Protein AF-A0A0D2FI98-F1 (afdb_monomer_lite)

Organism: NCBI:txid1442368

Sequence (204 aa):
MDASSASVNHSPEAGQGYALDLYDDLSEIDGLTLEEELAALSDDASSDGTDPAMTSDNRQKKSTETKLPTTPSSFARLTEGFLDDWTDNLKALASLPSTEANKVNLISHANALSSWVRHNILPRVSALEADRGQVKAAKQELEADYEALLSQAEEVLGRYEVLYEAYSKEYDVSRDKTEKLREVCLLVEQIGEFVQMSSESPGE

Radius of gyration: 41.81 Å; chains: 1; bounding box: 101×80×124 Å

Secondary structure (DSSP, 8-state):
---------------------TTSSGGG--PPPHHHHHHHTTS-S-------------------------S--HHHHHHHHHHHHHHHHHHHHHHS---HHHHHHHHHHHHHHHHHIIIIIHHHHHHHHHHHHHHHHHHHHHHHHHHHHHHHHHHHHHHHHHHHHHHHHHHHHHHHHHHHHHHHHHHHHHHHHHHHHHHS----

pLDDT: mean 73.48, std 23.97, range [32.44, 98.19]

Structure (mmCIF, N/CA/C/O backbone):
data_AF-A0A0D2FI98-F1
#
_entry.id   AF-A0A0D2FI98-F1
#
loop_
_atom_site.group_PDB
_atom_site.id
_atom_site.type_symbol
_atom_site.label_atom_id
_atom_site.label_alt_id
_atom_site.label_comp_id
_atom_site.label_asym_id
_atom_site.label_entity_id
_atom_site.label_seq_id
_atom_site.pdbx_PDB_ins_code
_atom_site.Cartn_x
_atom_site.Cartn_y
_atom_site.Cartn_z
_atom_site.occupancy
_atom_site.B_iso_or_equiv
_atom_site.auth_seq_id
_atom_site.auth_comp_id
_atom_site.auth_asym_id
_atom_site.auth_atom_id
_atom_site.pdbx_PDB_model_num
ATOM 1 N N . MET A 1 1 ? -38.043 -49.377 -3.218 1.00 39.94 1 MET A N 1
ATOM 2 C CA . MET A 1 1 ? -37.123 -49.382 -4.366 1.00 39.94 1 MET A CA 1
ATOM 3 C C . MET A 1 1 ? -36.480 -48.014 -4.395 1.00 39.94 1 MET A C 1
ATOM 5 O O . MET A 1 1 ? -37.214 -47.054 -4.561 1.00 39.94 1 MET A O 1
ATOM 9 N N . ASP A 1 2 ? -35.192 -48.003 -4.040 1.00 40.19 2 ASP A N 1
ATOM 10 C CA . ASP A 1 2 ? -34.097 -47.061 -4.338 1.00 40.19 2 ASP A CA 1
ATOM 11 C C . ASP A 1 2 ? -34.366 -45.546 -4.342 1.00 40.19 2 ASP A C 1
ATOM 13 O O . ASP A 1 2 ? -35.283 -45.065 -4.987 1.00 40.19 2 ASP A O 1
ATOM 17 N N . ALA A 1 3 ? -33.555 -44.678 -3.743 1.00 40.59 3 ALA A N 1
ATOM 18 C CA . ALA A 1 3 ? -32.455 -44.788 -2.794 1.00 40.59 3 ALA A CA 1
ATOM 19 C C . ALA A 1 3 ? -32.241 -43.366 -2.243 1.00 40.59 3 ALA A C 1
ATOM 21 O O . ALA A 1 3 ? -32.342 -42.384 -2.979 1.00 40.59 3 ALA A O 1
ATOM 22 N N . SER A 1 4 ? -31.941 -43.260 -0.951 1.00 39.41 4 SER A N 1
ATOM 23 C CA . SER A 1 4 ? -31.419 -42.052 -0.316 1.00 39.41 4 SER A CA 1
ATOM 24 C C . SER A 1 4 ? -30.178 -41.517 -1.027 1.00 39.41 4 SER A C 1
ATOM 26 O O . SER A 1 4 ? -29.288 -42.293 -1.365 1.00 39.41 4 SER A O 1
ATOM 28 N N . SER A 1 5 ? -30.065 -40.191 -1.114 1.00 46.03 5 SER A N 1
ATOM 29 C CA . SER A 1 5 ? -28.821 -39.441 -0.884 1.00 46.03 5 SER A CA 1
ATOM 30 C C . SER A 1 5 ? -29.151 -37.967 -0.668 1.00 46.03 5 SER A C 1
ATOM 32 O O . SER A 1 5 ? -29.406 -37.220 -1.607 1.00 46.03 5 SER A O 1
ATOM 34 N N . ALA A 1 6 ? -29.165 -37.563 0.601 1.00 35.25 6 ALA A N 1
ATOM 35 C CA . ALA A 1 6 ? -29.039 -36.171 0.990 1.00 35.25 6 ALA A CA 1
ATOM 36 C C . ALA A 1 6 ? -27.589 -35.727 0.751 1.00 35.25 6 ALA A C 1
ATOM 38 O O . ALA A 1 6 ? -26.664 -36.391 1.214 1.00 35.25 6 ALA A O 1
ATOM 39 N N . SER A 1 7 ? -27.401 -34.590 0.084 1.00 41.53 7 SER A N 1
ATOM 40 C CA . SER A 1 7 ? -26.212 -33.764 0.276 1.00 41.53 7 SER A CA 1
ATOM 41 C C . SER A 1 7 ? -26.640 -32.306 0.314 1.00 41.53 7 SER A C 1
ATOM 43 O O . SER A 1 7 ? -26.987 -31.697 -0.694 1.00 41.53 7 SER A O 1
ATOM 45 N N . VAL A 1 8 ? -26.635 -31.788 1.535 1.00 32.59 8 VAL A N 1
ATOM 46 C CA . VAL A 1 8 ? -26.546 -30.374 1.881 1.00 32.59 8 VAL A CA 1
ATOM 47 C C . VAL A 1 8 ? -25.245 -29.832 1.282 1.00 32.59 8 VAL A C 1
ATOM 49 O O . VAL A 1 8 ? -24.225 -30.510 1.387 1.00 32.59 8 VAL A O 1
ATOM 52 N N . ASN A 1 9 ? -25.286 -28.668 0.624 1.00 36.16 9 ASN A N 1
ATOM 53 C CA . ASN A 1 9 ? -24.321 -27.578 0.831 1.00 36.16 9 ASN A CA 1
ATOM 54 C C . ASN A 1 9 ? -24.598 -26.369 -0.085 1.00 36.16 9 ASN A C 1
ATOM 56 O O . ASN A 1 9 ? -24.415 -26.423 -1.295 1.00 36.16 9 ASN A O 1
ATOM 60 N N . HIS A 1 10 ? -24.986 -25.284 0.591 1.00 32.44 10 HIS A N 1
ATOM 61 C CA . HIS A 1 10 ? -24.630 -23.880 0.364 1.00 32.44 10 HIS A CA 1
ATOM 62 C C . HIS A 1 10 ? -24.973 -23.193 -0.970 1.00 32.44 10 HIS A C 1
ATOM 64 O O . HIS A 1 10 ? -24.173 -23.141 -1.899 1.00 32.44 10 HIS A O 1
ATOM 70 N N . SER A 1 11 ? -26.109 -22.486 -0.954 1.00 32.62 11 SER A N 1
ATOM 71 C CA . SER A 1 11 ? -26.226 -21.163 -1.584 1.00 32.62 11 SER A CA 1
ATOM 72 C C . SER A 1 11 ? -25.362 -20.145 -0.835 1.00 32.62 11 SER A C 1
ATOM 74 O O . SER A 1 11 ? -25.445 -20.093 0.395 1.00 32.62 11 SER A O 1
ATOM 76 N N . PRO A 1 12 ? -24.657 -19.253 -1.542 1.00 42.00 12 PRO A N 1
ATOM 77 C CA . PRO A 1 12 ? -24.402 -17.915 -1.053 1.00 42.00 12 PRO A CA 1
ATOM 78 C C . PRO A 1 12 ? -25.252 -16.928 -1.862 1.00 42.00 12 PRO A C 1
ATOM 80 O O . PRO A 1 12 ? -24.955 -16.615 -3.015 1.00 42.00 12 PRO A O 1
ATOM 83 N N . GLU A 1 13 ? -26.320 -16.427 -1.241 1.00 33.62 13 GLU A N 1
ATOM 84 C CA . GLU A 1 13 ? -26.824 -15.092 -1.555 1.00 33.62 13 GLU A CA 1
ATOM 85 C C . GLU A 1 13 ? -25.720 -14.101 -1.164 1.00 33.62 13 GLU A C 1
ATOM 87 O O . GLU A 1 13 ? -25.519 -13.807 0.012 1.00 33.62 13 GLU A O 1
ATOM 92 N N . ALA A 1 14 ? -24.957 -13.626 -2.147 1.00 39.84 14 ALA A N 1
ATOM 93 C CA . ALA A 1 14 ? -24.064 -12.492 -1.963 1.00 39.84 14 ALA A CA 1
ATOM 94 C C . ALA A 1 14 ? -24.913 -11.216 -1.996 1.00 39.84 14 ALA A C 1
ATOM 96 O O . ALA A 1 14 ? -25.215 -10.659 -3.054 1.00 39.84 14 ALA A O 1
ATOM 97 N N . GLY A 1 15 ? -25.352 -10.810 -0.808 1.00 36.31 15 GLY A N 1
ATOM 98 C CA . GLY A 1 15 ? -25.909 -9.497 -0.548 1.00 36.31 15 GLY A CA 1
ATOM 99 C C . GLY A 1 15 ? -24.868 -8.398 -0.764 1.00 36.31 15 GLY A C 1
ATOM 100 O O . GLY A 1 15 ? -23.734 -8.501 -0.317 1.00 36.31 15 GLY A O 1
ATOM 101 N N . GLN A 1 16 ? -25.313 -7.368 -1.480 1.00 33.38 16 GLN A N 1
ATOM 102 C CA . GLN A 1 16 ? -25.175 -5.951 -1.142 1.00 33.38 16 GLN A CA 1
ATOM 103 C C . GLN A 1 16 ? -23.827 -5.428 -0.617 1.00 33.38 16 GLN A C 1
ATOM 105 O O . GLN A 1 16 ? -23.454 -5.649 0.527 1.00 33.38 16 GLN A O 1
ATOM 110 N N . GLY A 1 17 ? -23.291 -4.479 -1.390 1.00 33.41 17 GLY A N 1
ATOM 111 C CA . GLY A 1 17 ? -22.949 -3.164 -0.846 1.00 33.41 17 GLY A CA 1
ATOM 112 C C . GLY A 1 17 ? -21.459 -2.889 -0.682 1.00 33.41 17 GLY A C 1
ATOM 113 O O . GLY A 1 17 ? -20.771 -3.594 0.039 1.00 33.41 17 GLY A O 1
ATOM 114 N N . TYR A 1 18 ? -21.023 -1.783 -1.291 1.00 34.06 18 TYR A N 1
ATOM 115 C CA . TYR A 1 18 ? -19.732 -1.112 -1.091 1.00 34.06 18 TYR A CA 1
ATOM 116 C C . TYR A 1 18 ? -18.525 -1.745 -1.789 1.00 34.06 18 TYR A C 1
ATOM 118 O O . TYR A 1 18 ? -17.539 -2.128 -1.172 1.00 34.06 18 TYR A O 1
ATOM 126 N N . ALA A 1 19 ? -18.572 -1.759 -3.122 1.00 37.78 19 ALA A N 1
ATOM 127 C CA . ALA A 1 19 ? -17.368 -1.803 -3.938 1.00 37.78 19 ALA A CA 1
ATOM 128 C C . ALA A 1 19 ? -17.210 -0.465 -4.676 1.00 37.78 19 ALA A C 1
ATOM 130 O O . ALA A 1 19 ? -18.000 -0.154 -5.563 1.00 37.78 19 ALA A O 1
ATOM 131 N N . LEU A 1 20 ? -16.140 0.247 -4.312 1.00 40.66 20 LEU A N 1
ATOM 132 C CA . LEU A 1 20 ? -15.336 1.114 -5.181 1.00 40.66 20 LEU A CA 1
ATOM 133 C C . LEU A 1 20 ? -15.911 2.488 -5.563 1.00 40.66 20 LEU A C 1
ATOM 135 O O . LEU A 1 20 ? -16.299 2.696 -6.703 1.00 40.66 20 LEU A O 1
ATOM 139 N N . ASP A 1 21 ? -15.796 3.443 -4.634 1.00 42.38 21 ASP A N 1
ATOM 140 C CA . ASP A 1 21 ? -15.658 4.882 -4.951 1.00 42.38 21 ASP A CA 1
ATOM 141 C C . ASP A 1 21 ? -14.371 5.498 -4.342 1.00 42.38 21 ASP A C 1
ATOM 143 O O . ASP A 1 21 ? -14.190 6.707 -4.320 1.00 42.38 21 ASP A O 1
ATOM 147 N N . LEU A 1 22 ? -13.422 4.674 -3.870 1.00 47.06 22 LEU A N 1
ATOM 148 C CA . LEU A 1 22 ? -12.149 5.143 -3.286 1.00 47.06 22 LEU A CA 1
ATOM 149 C C . LEU A 1 22 ? -11.015 5.340 -4.312 1.00 47.06 22 LEU A C 1
ATOM 151 O O . LEU A 1 22 ? -9.893 5.656 -3.929 1.00 47.06 22 LEU A O 1
ATOM 155 N N . TYR A 1 23 ? -11.282 5.161 -5.610 1.00 48.16 23 TYR A N 1
ATOM 156 C CA . TYR A 1 23 ? -10.267 5.364 -6.655 1.00 48.16 23 TYR A CA 1
ATOM 157 C C . TYR A 1 23 ? -10.174 6.805 -7.178 1.00 48.16 23 TYR A C 1
ATOM 159 O O . TYR A 1 23 ? -9.198 7.112 -7.859 1.00 48.16 23 TYR A O 1
ATOM 167 N N . ASP A 1 24 ? -11.110 7.687 -6.817 1.00 43.84 24 ASP A N 1
ATOM 168 C CA . ASP A 1 24 ? -11.069 9.102 -7.219 1.00 43.84 24 ASP A CA 1
ATOM 169 C C . ASP A 1 24 ? -10.261 9.995 -6.253 1.00 43.84 24 ASP A C 1
ATOM 171 O O . ASP A 1 24 ? -9.917 11.116 -6.612 1.00 43.84 24 ASP A O 1
ATOM 175 N N . ASP A 1 25 ? -9.870 9.497 -5.072 1.00 45.50 25 ASP A N 1
ATOM 176 C CA . ASP A 1 25 ? -9.182 10.302 -4.038 1.00 45.50 25 ASP A CA 1
ATOM 177 C C . ASP A 1 25 ? -7.646 10.129 -4.026 1.00 45.50 25 ASP A C 1
ATOM 179 O O . ASP A 1 25 ? -6.930 10.795 -3.282 1.00 45.50 25 ASP A O 1
ATOM 183 N N . LEU A 1 26 ? -7.099 9.254 -4.882 1.00 46.75 26 LEU A N 1
ATOM 184 C CA . LEU A 1 26 ? -5.646 9.067 -5.036 1.00 46.75 26 LEU A CA 1
ATOM 185 C C . LEU A 1 26 ? -5.035 9.905 -6.169 1.00 46.75 26 LEU A C 1
ATOM 187 O O . LEU A 1 26 ? -3.822 9.862 -6.371 1.00 46.75 26 LEU A O 1
ATOM 191 N N . SER A 1 27 ? -5.834 10.704 -6.885 1.00 49.88 27 SER A N 1
ATOM 192 C CA . SER A 1 27 ? -5.309 11.682 -7.850 1.00 49.88 27 SER A CA 1
ATOM 193 C C . SER A 1 27 ? -4.687 12.926 -7.201 1.00 49.88 27 SER A C 1
ATOM 195 O O . SER A 1 27 ? -4.188 13.783 -7.925 1.00 49.88 27 SER A O 1
ATOM 197 N N . GLU A 1 28 ? -4.693 13.030 -5.867 1.00 45.69 28 GLU A N 1
ATOM 198 C CA . GLU A 1 28 ? -4.213 14.208 -5.122 1.00 45.69 28 GLU A CA 1
ATOM 199 C C . GLU A 1 28 ? -2.975 13.937 -4.240 1.00 45.69 28 GLU A C 1
ATOM 201 O O . GLU A 1 28 ? -2.562 14.792 -3.456 1.00 45.69 28 GLU A O 1
ATOM 206 N N . ILE A 1 29 ? -2.323 12.774 -4.384 1.00 49.59 29 ILE A N 1
ATOM 207 C CA . ILE A 1 29 ? -0.992 12.560 -3.797 1.00 49.59 29 ILE A CA 1
ATOM 208 C C . ILE A 1 29 ? 0.049 13.177 -4.739 1.00 49.59 29 ILE A C 1
ATOM 210 O O . ILE A 1 29 ? 0.541 12.531 -5.664 1.00 49.59 29 ILE A O 1
ATOM 214 N N . ASP A 1 30 ? 0.372 14.445 -4.471 1.00 47.16 30 ASP A N 1
ATOM 215 C CA . ASP A 1 30 ? 1.554 15.172 -4.958 1.00 47.16 30 ASP A CA 1
ATOM 216 C C . ASP A 1 30 ? 2.825 14.482 -4.413 1.00 47.16 30 ASP A C 1
ATOM 218 O O . ASP A 1 30 ? 3.474 14.920 -3.461 1.00 47.16 30 ASP A O 1
ATOM 222 N N . GLY A 1 31 ? 3.137 13.310 -4.966 1.00 47.62 31 GLY A N 1
ATOM 223 C CA . GLY A 1 31 ? 4.392 12.612 -4.733 1.00 47.62 31 GLY A CA 1
ATOM 224 C C . GLY A 1 31 ? 5.488 13.257 -5.570 1.00 47.62 31 GLY A C 1
ATOM 225 O O . GLY A 1 31 ? 5.363 13.329 -6.794 1.00 47.62 31 GLY A O 1
ATOM 226 N N . LEU A 1 32 ? 6.560 13.708 -4.912 1.00 45.47 32 LEU A N 1
ATOM 227 C CA . LEU A 1 32 ? 7.794 14.146 -5.566 1.00 45.47 32 LEU A CA 1
ATOM 228 C C . LEU A 1 32 ? 8.182 13.106 -6.623 1.00 45.47 32 LEU A C 1
ATOM 230 O O . LEU A 1 32 ? 8.285 11.909 -6.342 1.00 45.47 32 LEU A O 1
ATOM 234 N N . THR A 1 33 ? 8.332 13.546 -7.868 1.00 61.91 33 THR A N 1
ATOM 235 C CA . THR A 1 33 ? 8.719 12.631 -8.945 1.00 61.91 33 THR A CA 1
ATOM 236 C C . THR A 1 33 ? 10.163 12.171 -8.725 1.00 61.91 33 THR A C 1
ATOM 238 O O . THR A 1 33 ? 10.980 12.933 -8.218 1.00 61.91 33 THR A O 1
ATOM 241 N N . LEU A 1 34 ? 10.497 10.943 -9.141 1.00 52.44 34 LEU A N 1
ATOM 242 C CA . LEU A 1 34 ? 11.830 10.314 -9.024 1.00 52.44 34 LEU A CA 1
ATOM 243 C C . LEU A 1 34 ? 13.004 11.227 -9.468 1.00 52.44 34 LEU A C 1
ATOM 245 O O . LEU A 1 34 ? 14.146 11.051 -9.052 1.00 52.44 34 LEU A O 1
ATOM 249 N N . GLU A 1 35 ? 12.733 12.210 -10.328 1.00 56.88 35 GLU A N 1
ATOM 250 C CA . GLU A 1 35 ? 13.710 13.193 -10.804 1.00 56.88 35 GLU A CA 1
ATOM 251 C C . GLU A 1 35 ? 14.124 14.214 -9.727 1.00 56.88 35 GLU A C 1
ATOM 253 O O . GLU A 1 35 ? 15.265 14.678 -9.731 1.00 56.88 35 GLU A O 1
ATOM 258 N N . GLU A 1 36 ? 13.237 14.529 -8.782 1.00 61.56 36 GLU A N 1
ATOM 259 C CA . GLU A 1 36 ? 13.483 15.463 -7.678 1.00 61.56 36 GLU A CA 1
ATOM 260 C C . GLU A 1 36 ? 14.374 14.824 -6.597 1.00 61.56 36 GLU A C 1
ATOM 262 O O . GLU A 1 36 ? 15.272 15.481 -6.067 1.00 61.56 36 GLU A O 1
ATOM 267 N N . GLU A 1 37 ? 14.236 13.512 -6.363 1.00 59.44 37 GLU A N 1
ATOM 268 C CA . GLU A 1 37 ? 15.135 12.755 -5.477 1.00 59.44 37 GLU A CA 1
ATOM 269 C C . GLU A 1 37 ? 16.543 12.585 -6.074 1.00 59.44 37 GLU A C 1
ATOM 271 O O . GLU A 1 37 ? 17.540 12.678 -5.356 1.00 59.44 37 GLU A O 1
ATOM 276 N N . LEU A 1 38 ? 16.668 12.410 -7.395 1.00 57.16 38 LEU A N 1
ATOM 277 C CA . LEU A 1 38 ? 17.980 12.274 -8.044 1.00 57.16 38 LEU A CA 1
ATOM 278 C C . LEU A 1 38 ? 18.751 13.600 -8.140 1.00 57.16 38 LEU A C 1
ATOM 280 O O . LEU A 1 38 ? 19.983 13.593 -8.092 1.00 57.16 38 LEU A O 1
ATOM 284 N N . ALA A 1 39 ? 18.055 14.735 -8.250 1.00 60.47 39 ALA A N 1
ATOM 285 C CA . ALA A 1 39 ? 18.687 16.053 -8.208 1.00 60.47 39 ALA A CA 1
ATOM 286 C C . ALA A 1 39 ? 19.203 16.394 -6.800 1.00 60.47 39 ALA A C 1
ATOM 288 O O . ALA A 1 39 ? 20.305 16.927 -6.669 1.00 60.47 39 ALA A O 1
ATOM 289 N N . ALA A 1 40 ? 18.462 16.017 -5.752 1.00 55.50 40 ALA A N 1
ATOM 290 C CA . ALA A 1 40 ? 18.873 16.227 -4.365 1.00 55.50 40 ALA A CA 1
ATOM 291 C C . ALA A 1 40 ? 20.130 15.421 -3.983 1.00 55.50 40 ALA A C 1
ATOM 293 O O . ALA A 1 40 ? 20.954 15.896 -3.206 1.00 55.50 40 ALA A O 1
ATOM 294 N N . LEU A 1 41 ? 20.329 14.235 -4.569 1.00 48.50 41 LEU A N 1
ATOM 295 C CA . LEU A 1 41 ? 21.505 13.397 -4.298 1.00 48.50 41 LEU A CA 1
ATOM 296 C C . LEU A 1 41 ? 22.771 13.822 -5.062 1.00 48.50 41 LEU A C 1
ATOM 298 O O . LEU A 1 41 ? 23.861 13.348 -4.742 1.00 48.50 41 LEU A O 1
ATOM 302 N N . SER A 1 42 ? 22.660 14.698 -6.068 1.00 46.66 42 SER A N 1
ATOM 303 C CA . SER A 1 42 ? 23.805 15.115 -6.891 1.00 46.66 42 SER A CA 1
ATOM 304 C C . SER A 1 42 ? 24.526 16.368 -6.380 1.00 46.66 42 SER A C 1
ATOM 306 O O . SER A 1 42 ? 25.656 16.600 -6.813 1.00 46.66 42 SER A O 1
ATOM 308 N N . ASP A 1 43 ? 23.917 17.156 -5.489 1.00 45.66 43 ASP A N 1
ATOM 309 C CA . ASP A 1 43 ? 24.500 18.413 -4.985 1.00 45.66 43 ASP A CA 1
ATOM 310 C C . ASP A 1 43 ? 25.204 18.273 -3.620 1.00 45.66 43 ASP A C 1
ATOM 312 O O . ASP A 1 43 ? 25.915 19.185 -3.201 1.00 45.66 43 ASP A O 1
ATOM 316 N N . ASP A 1 44 ? 25.112 17.117 -2.954 1.00 46.44 44 ASP A N 1
ATOM 317 C CA . ASP A 1 44 ? 25.623 16.941 -1.582 1.00 46.44 44 ASP A CA 1
ATOM 318 C C . ASP A 1 44 ? 27.062 16.388 -1.500 1.00 46.44 44 ASP A C 1
ATOM 320 O O . ASP A 1 44 ? 27.456 15.683 -0.571 1.00 46.44 44 ASP A O 1
ATOM 324 N N . ALA A 1 45 ? 27.891 16.723 -2.494 1.00 44.53 45 ALA A N 1
ATOM 325 C CA . ALA A 1 45 ? 29.307 16.355 -2.543 1.00 44.53 45 ALA A CA 1
ATOM 326 C C . ALA A 1 45 ? 30.238 17.577 -2.525 1.00 44.53 45 ALA A C 1
ATOM 328 O O . ALA A 1 45 ? 31.247 17.581 -3.224 1.00 44.53 45 ALA A O 1
ATOM 329 N N . SER A 1 46 ? 29.923 18.625 -1.752 1.00 41.84 46 SER A N 1
ATOM 330 C CA . SER A 1 46 ? 30.906 19.646 -1.349 1.00 41.84 46 SER A CA 1
ATOM 331 C C . SER A 1 46 ? 30.335 20.646 -0.331 1.00 41.84 46 SER A C 1
ATOM 333 O O . SER A 1 46 ? 29.987 21.765 -0.700 1.00 41.84 46 SER A O 1
ATOM 335 N N . SER A 1 47 ? 30.341 20.323 0.964 1.00 43.72 47 SER A N 1
ATOM 336 C CA . SER A 1 47 ? 30.517 21.363 1.991 1.00 43.72 47 SER A CA 1
ATOM 337 C C . SER A 1 47 ? 31.035 20.775 3.298 1.00 43.72 47 SER A C 1
ATOM 339 O O . SER A 1 47 ? 30.340 20.071 4.022 1.00 43.72 47 SER A O 1
ATOM 341 N N . ASP A 1 48 ? 32.286 21.106 3.584 1.00 39.94 48 ASP A N 1
ATOM 342 C CA . ASP A 1 48 ? 32.958 20.942 4.864 1.00 39.94 48 ASP A CA 1
ATOM 343 C C . ASP A 1 48 ? 32.393 21.970 5.871 1.00 39.94 48 ASP A C 1
ATOM 345 O O . ASP A 1 48 ? 32.290 23.154 5.547 1.00 39.94 48 ASP A O 1
ATOM 349 N N . GLY A 1 49 ? 32.045 21.533 7.085 1.00 37.44 49 GLY A N 1
ATOM 350 C CA . GLY A 1 49 ? 31.973 22.406 8.265 1.00 37.44 49 GLY A CA 1
ATOM 351 C C . GLY A 1 49 ? 30.599 22.856 8.804 1.00 37.44 49 GLY A C 1
ATOM 352 O O . GLY A 1 49 ? 30.032 23.848 8.361 1.00 37.44 49 GLY A O 1
ATOM 353 N N . THR A 1 50 ? 30.273 22.297 9.979 1.00 41.47 50 THR A N 1
ATOM 354 C CA . THR A 1 50 ? 29.641 22.927 11.175 1.00 41.47 50 THR A CA 1
ATOM 355 C C . THR A 1 50 ? 28.106 23.074 11.302 1.00 41.47 50 THR A C 1
ATOM 357 O O . THR A 1 50 ? 27.497 23.965 10.725 1.00 41.47 50 THR A O 1
ATOM 360 N N . ASP A 1 51 ? 27.565 22.218 12.188 1.00 39.66 51 ASP A N 1
ATOM 361 C CA . ASP A 1 51 ? 26.417 22.258 13.127 1.00 39.66 51 ASP A CA 1
ATOM 362 C C . ASP A 1 51 ? 25.131 23.093 12.872 1.00 39.66 51 ASP A C 1
ATOM 364 O O . ASP A 1 51 ? 25.193 24.308 12.672 1.00 39.66 51 ASP A O 1
ATOM 368 N N . PRO A 1 52 ? 23.926 22.491 13.058 1.00 46.84 52 PRO A N 1
ATOM 369 C CA . PRO A 1 52 ? 22.644 23.181 12.952 1.00 46.84 52 PRO A CA 1
ATOM 370 C C . PRO A 1 52 ? 22.139 23.706 14.308 1.00 46.84 52 PRO A C 1
ATOM 372 O O . PRO A 1 52 ? 22.134 22.999 15.318 1.00 46.84 52 PRO A O 1
ATOM 375 N N . ALA A 1 53 ? 21.607 24.931 14.313 1.00 42.69 53 ALA A N 1
ATOM 376 C CA . ALA A 1 53 ? 20.862 25.492 15.438 1.00 42.69 53 ALA A CA 1
ATOM 377 C C . ALA A 1 53 ? 19.401 25.796 15.049 1.00 42.69 53 ALA A C 1
ATOM 379 O O . ALA A 1 53 ? 19.114 26.649 14.217 1.00 42.69 53 ALA A O 1
ATOM 380 N N . MET A 1 54 ? 18.517 25.037 15.697 1.00 40.16 54 MET A N 1
ATOM 381 C CA . MET A 1 54 ? 17.094 25.207 16.030 1.00 40.16 54 MET A CA 1
ATOM 382 C C . MET A 1 54 ? 16.317 26.505 15.675 1.00 40.16 54 MET A C 1
ATOM 384 O O . MET A 1 54 ? 16.700 27.615 16.035 1.00 40.16 54 MET A O 1
ATOM 388 N N . THR A 1 55 ? 15.069 26.246 15.241 1.00 38.06 55 THR A N 1
ATOM 389 C CA . THR A 1 55 ? 13.786 26.985 15.422 1.00 38.06 55 THR A CA 1
ATOM 390 C C . THR A 1 55 ? 13.432 28.126 14.455 1.00 38.06 55 THR A C 1
ATOM 392 O O . THR A 1 55 ? 14.057 29.177 14.461 1.00 38.06 55 THR A O 1
ATOM 395 N N . SER A 1 56 ? 12.355 27.984 13.666 1.00 41.72 56 SER A N 1
ATOM 396 C CA . SER A 1 56 ? 10.957 28.298 14.048 1.00 41.72 56 SER A CA 1
ATOM 397 C C . SER A 1 56 ? 10.039 28.485 12.822 1.00 41.72 56 SER A C 1
ATOM 399 O O . SER A 1 56 ? 10.462 28.991 11.788 1.00 41.72 56 SER A O 1
ATOM 401 N N . ASP A 1 57 ? 8.769 28.110 13.004 1.00 37.78 57 ASP A N 1
ATOM 402 C CA . ASP A 1 57 ? 7.549 28.484 12.263 1.00 37.78 57 ASP A CA 1
ATOM 403 C C . ASP A 1 57 ? 7.612 29.719 11.337 1.00 37.78 57 ASP A C 1
ATOM 405 O O . ASP A 1 57 ? 7.915 30.815 11.810 1.00 37.78 57 ASP A O 1
ATOM 409 N N . ASN A 1 58 ? 7.149 29.592 10.078 1.00 40.06 58 ASN A N 1
ATOM 410 C CA . ASN A 1 58 ? 5.910 30.225 9.563 1.00 40.06 58 ASN A CA 1
ATOM 411 C C . ASN A 1 58 ? 5.732 30.054 8.033 1.00 40.06 58 ASN A C 1
ATOM 413 O O . ASN A 1 58 ? 6.657 30.288 7.267 1.00 40.06 58 ASN A O 1
ATOM 417 N N . ARG A 1 59 ? 4.473 29.836 7.615 1.00 33.94 59 ARG A N 1
ATOM 418 C CA . ARG A 1 59 ? 3.820 30.341 6.379 1.00 33.94 59 ARG A CA 1
ATOM 419 C C . ARG A 1 59 ? 4.575 30.241 5.038 1.00 33.94 59 ARG A C 1
ATOM 421 O O . ARG A 1 59 ? 5.344 31.125 4.696 1.00 33.94 59 ARG A O 1
ATOM 428 N N . GLN A 1 60 ? 4.069 29.399 4.136 1.00 40.91 60 GLN A N 1
ATOM 429 C CA . GLN A 1 60 ? 3.206 29.857 3.032 1.00 40.91 60 GLN A CA 1
ATOM 430 C C . GLN A 1 60 ? 2.762 28.673 2.173 1.00 40.91 60 GLN A C 1
ATOM 432 O O . GLN A 1 60 ? 3.563 28.042 1.494 1.00 40.91 60 GLN A O 1
ATOM 437 N N . LYS A 1 61 ? 1.442 28.463 2.119 1.00 38.66 61 LYS A N 1
ATOM 438 C CA . LYS A 1 61 ? 0.786 27.867 0.957 1.00 38.66 61 LYS A CA 1
ATOM 439 C C . LYS A 1 61 ? 1.194 28.673 -0.277 1.00 38.66 61 LYS A C 1
ATOM 441 O O . LYS A 1 61 ? 0.774 29.821 -0.432 1.00 38.66 61 LYS A O 1
ATOM 446 N N . LYS A 1 62 ? 1.997 28.072 -1.144 1.00 41.31 62 LYS A N 1
ATOM 447 C CA . LYS A 1 62 ? 2.089 28.457 -2.545 1.00 41.31 62 LYS A CA 1
ATOM 448 C C . LYS A 1 62 ? 2.039 27.170 -3.347 1.00 41.31 62 LYS A C 1
ATOM 450 O O . LYS A 1 62 ? 3.050 26.495 -3.495 1.00 41.31 62 LYS A O 1
ATOM 455 N N . SER A 1 63 ? 0.833 26.848 -3.812 1.00 37.19 63 SER A N 1
ATOM 456 C CA . SER A 1 63 ? 0.611 25.965 -4.951 1.00 37.19 63 SER A CA 1
ATOM 457 C C . SER A 1 63 ? 1.482 26.489 -6.081 1.00 37.19 63 SER A C 1
ATOM 459 O O . SER A 1 63 ? 1.171 27.496 -6.720 1.00 37.19 63 SER A O 1
ATOM 461 N N . THR A 1 64 ? 2.644 25.872 -6.233 1.00 38.22 64 THR A N 1
ATOM 462 C CA . THR A 1 64 ? 3.463 26.047 -7.414 1.00 38.22 64 THR A CA 1
ATOM 463 C C . THR A 1 64 ? 3.005 24.921 -8.305 1.00 38.22 64 THR A C 1
ATOM 465 O O . THR A 1 64 ? 3.471 23.801 -8.189 1.00 38.22 64 THR A O 1
ATOM 468 N N . GLU A 1 65 ? 2.008 25.234 -9.127 1.00 35.31 65 GLU A N 1
ATOM 469 C CA . GLU A 1 65 ? 1.699 24.521 -10.356 1.00 35.31 65 GLU A CA 1
ATOM 470 C C . GLU A 1 65 ? 2.980 24.586 -11.205 1.00 35.31 65 GLU A C 1
ATOM 472 O O . GLU A 1 65 ? 3.185 25.477 -12.036 1.00 35.31 65 GLU A O 1
ATOM 477 N N . THR A 1 66 ? 3.943 23.729 -10.871 1.00 40.16 66 THR A N 1
ATOM 478 C CA . THR A 1 66 ? 5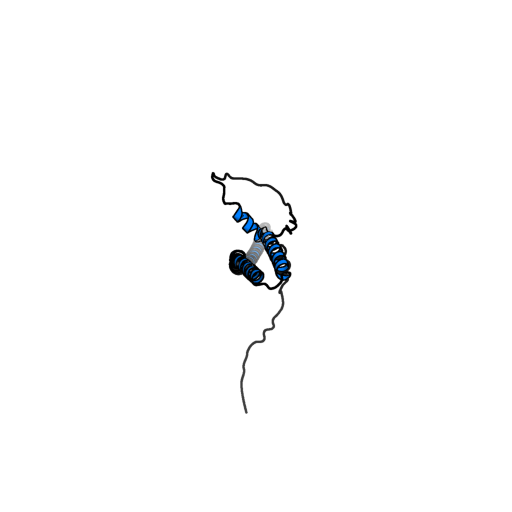.183 23.547 -11.600 1.00 40.16 66 THR A CA 1
ATOM 479 C C . THR A 1 66 ? 4.776 22.869 -12.886 1.00 40.16 66 THR A C 1
ATOM 481 O O . THR A 1 66 ? 4.711 21.650 -13.002 1.00 40.16 66 THR A O 1
ATOM 484 N N . LYS A 1 67 ? 4.473 23.705 -13.886 1.00 41.72 67 LYS A N 1
ATOM 485 C CA . LYS A 1 67 ? 4.642 23.343 -15.289 1.00 41.72 67 LYS A CA 1
ATOM 486 C C . LYS A 1 67 ? 5.921 22.527 -15.362 1.00 41.72 67 LYS A C 1
ATOM 488 O O . LYS A 1 67 ? 6.992 23.091 -15.119 1.00 41.72 67 LYS A O 1
ATOM 493 N N . LEU A 1 68 ? 5.770 21.226 -15.624 1.00 46.44 68 LEU A N 1
ATOM 494 C CA . LEU A 1 68 ? 6.885 20.315 -15.818 1.00 46.44 68 LEU A CA 1
ATOM 495 C C . LEU A 1 68 ? 7.948 21.051 -16.631 1.00 46.44 68 LEU A C 1
ATOM 497 O O . LEU A 1 68 ? 7.602 21.660 -17.656 1.00 46.44 68 LEU A O 1
ATOM 501 N N . PRO A 1 69 ? 9.225 21.008 -16.236 1.00 47.97 69 PRO A N 1
ATOM 502 C CA . PRO A 1 69 ? 10.256 21.348 -17.179 1.00 47.97 69 PRO A CA 1
ATOM 503 C C . PRO A 1 69 ? 10.177 20.292 -18.285 1.00 47.97 69 PRO A C 1
ATOM 505 O O . PRO A 1 69 ? 10.775 19.232 -18.202 1.00 47.97 69 PRO A O 1
ATOM 508 N N . THR A 1 70 ? 9.490 20.609 -19.383 1.00 54.50 70 THR A N 1
ATOM 509 C CA . THR A 1 70 ? 9.575 19.911 -20.680 1.00 54.50 70 THR A CA 1
ATOM 510 C C . THR A 1 70 ? 10.987 19.973 -21.283 1.00 54.50 70 THR A C 1
ATOM 512 O O . THR A 1 70 ? 11.173 19.732 -22.472 1.00 54.50 70 THR A O 1
ATOM 515 N N . THR A 1 71 ? 11.994 20.343 -20.491 1.00 48.72 71 THR A N 1
ATOM 516 C CA . THR A 1 71 ? 13.388 20.376 -20.902 1.00 48.72 71 THR A CA 1
ATOM 517 C C . THR A 1 71 ? 13.915 18.957 -20.742 1.00 48.72 71 THR A C 1
ATOM 519 O O . THR A 1 71 ? 13.969 18.477 -19.610 1.00 48.72 71 THR A O 1
ATOM 522 N N . PRO A 1 72 ? 14.308 18.272 -21.830 1.00 56.09 72 PRO A N 1
ATOM 523 C CA . PRO A 1 72 ? 14.878 16.945 -21.704 1.00 56.09 72 PRO A CA 1
ATOM 524 C C . PRO A 1 72 ? 16.095 17.027 -20.781 1.00 56.09 72 PRO A C 1
ATOM 526 O O . PRO A 1 72 ? 16.897 17.965 -20.891 1.00 56.09 72 PRO A O 1
ATOM 529 N N . SER A 1 73 ? 16.211 16.057 -19.872 1.00 66.31 73 SER A N 1
ATOM 530 C CA . SER A 1 73 ? 17.369 15.876 -18.993 1.00 66.31 73 SER A CA 1
ATOM 531 C C . SER A 1 73 ? 18.680 16.087 -19.764 1.00 66.31 73 SER A C 1
ATOM 533 O O . SER A 1 73 ? 18.770 15.790 -20.959 1.00 66.31 73 SER A O 1
ATOM 535 N N . SER A 1 74 ? 19.720 16.596 -19.096 1.00 75.06 74 SER A N 1
ATOM 536 C CA . SER A 1 74 ? 21.045 16.792 -19.708 1.00 75.06 74 SER A CA 1
ATOM 537 C C . SER A 1 74 ? 21.534 15.529 -20.424 1.00 75.06 74 SER A C 1
ATOM 539 O O . SER A 1 74 ? 22.112 15.617 -21.505 1.00 75.06 74 SER A O 1
ATOM 541 N N . PHE A 1 75 ? 21.212 14.354 -19.878 1.00 72.44 75 PHE A N 1
ATOM 542 C CA . PHE A 1 75 ? 21.462 13.077 -20.524 1.00 72.44 75 PHE A CA 1
ATOM 543 C C . PHE A 1 75 ? 20.647 12.904 -21.808 1.00 72.44 75 PHE A C 1
ATOM 545 O O . PHE A 1 75 ? 21.247 12.609 -22.833 1.00 72.44 75 PHE A O 1
ATOM 552 N N . ALA A 1 76 ? 19.331 13.143 -21.770 1.00 77.31 76 ALA A N 1
ATOM 553 C CA . ALA A 1 76 ? 18.450 13.034 -22.935 1.00 77.31 76 ALA A CA 1
ATOM 554 C C . ALA A 1 76 ? 18.933 13.922 -24.096 1.00 77.31 76 ALA A C 1
ATOM 556 O O . ALA A 1 76 ? 19.049 13.453 -25.229 1.00 77.31 76 ALA A O 1
ATOM 557 N N . ARG A 1 77 ? 19.334 15.164 -23.796 1.00 79.19 77 ARG A N 1
ATOM 558 C CA . ARG A 1 77 ? 19.905 16.092 -24.786 1.00 79.19 77 ARG A CA 1
ATOM 559 C C . ARG A 1 77 ? 21.245 15.609 -25.341 1.00 79.19 77 ARG A C 1
ATOM 561 O O . ARG A 1 77 ? 21.487 15.732 -26.537 1.00 79.19 77 ARG A O 1
ATOM 568 N N . LEU A 1 78 ? 22.118 15.062 -24.493 1.00 76.81 78 LEU A N 1
ATOM 569 C CA . LEU A 1 78 ? 23.406 14.506 -24.924 1.00 76.81 78 LEU A CA 1
ATOM 570 C C . LEU A 1 78 ? 23.226 13.252 -25.789 1.00 76.81 78 LEU A C 1
ATOM 572 O O . LEU A 1 78 ? 23.945 13.081 -26.770 1.00 76.81 78 LEU A O 1
ATOM 576 N N . THR A 1 79 ? 22.266 12.387 -25.452 1.00 84.06 79 THR A N 1
ATOM 577 C CA . THR A 1 79 ? 21.924 11.217 -26.268 1.00 84.06 79 THR A CA 1
ATOM 578 C C . THR A 1 79 ? 21.335 11.608 -27.611 1.00 84.06 79 THR A C 1
ATOM 580 O O . THR A 1 79 ? 21.717 11.015 -28.613 1.00 84.06 79 THR A O 1
ATOM 583 N N . GLU A 1 80 ? 20.449 12.602 -27.645 1.00 85.12 80 GLU A N 1
ATOM 584 C CA . GLU A 1 80 ? 19.844 13.092 -28.883 1.00 85.12 80 GLU A CA 1
ATOM 585 C C . GLU A 1 80 ? 20.909 13.689 -29.807 1.00 85.12 80 GLU A C 1
ATOM 587 O O . GLU A 1 80 ? 21.043 13.241 -30.941 1.00 85.12 80 GLU A O 1
ATOM 592 N N . GLY A 1 81 ? 21.775 14.567 -29.286 1.00 83.56 81 GLY A N 1
ATOM 593 C CA . GLY A 1 81 ? 22.885 15.127 -30.063 1.00 83.56 81 GLY A CA 1
ATOM 594 C C . GLY A 1 81 ? 23.852 14.063 -30.594 1.00 83.56 81 GLY A C 1
ATOM 595 O O . GLY A 1 81 ? 24.239 14.108 -31.758 1.00 83.56 81 GLY A O 1
ATOM 596 N N . PHE A 1 82 ? 24.199 13.055 -29.783 1.00 83.75 82 PHE A N 1
ATOM 597 C CA . PHE A 1 82 ? 25.038 11.945 -30.249 1.00 83.75 82 PHE A CA 1
ATOM 598 C C . PHE A 1 82 ? 24.361 11.132 -31.362 1.00 83.75 82 PHE A C 1
ATOM 600 O O . PHE A 1 82 ? 25.027 10.708 -32.308 1.00 83.75 82 PHE A O 1
ATOM 607 N N . LEU A 1 83 ? 23.051 10.891 -31.257 1.00 87.38 83 LEU A N 1
ATOM 608 C CA . LEU A 1 83 ? 22.293 10.151 -32.264 1.00 87.38 83 LEU A CA 1
ATOM 609 C C . LEU A 1 83 ? 22.142 10.942 -33.565 1.00 87.38 83 LEU A C 1
ATOM 611 O O . LEU A 1 83 ? 22.254 10.339 -34.634 1.00 87.38 83 LEU A O 1
ATOM 615 N N . ASP A 1 84 ? 21.948 12.256 -33.492 1.00 89.06 84 ASP A N 1
ATOM 616 C CA . ASP A 1 84 ? 21.896 13.135 -34.662 1.00 89.06 84 ASP A CA 1
ATOM 617 C C . ASP A 1 84 ? 23.246 13.163 -35.386 1.00 89.06 84 ASP A C 1
ATOM 619 O O . ASP A 1 84 ? 23.315 12.840 -36.576 1.00 89.06 84 ASP A O 1
ATOM 623 N N . ASP A 1 85 ? 24.338 13.409 -34.653 1.00 84.81 85 ASP A N 1
ATOM 624 C CA . ASP A 1 85 ? 25.700 13.388 -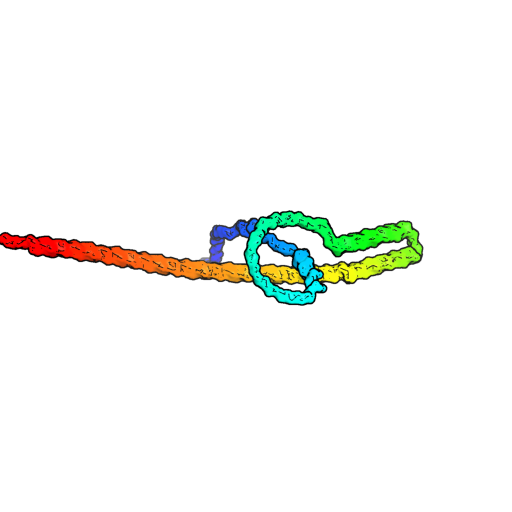35.197 1.00 84.81 85 ASP A CA 1
ATOM 625 C C . ASP A 1 85 ? 26.032 12.024 -35.819 1.00 84.81 85 ASP A C 1
ATOM 627 O O . ASP A 1 85 ? 26.624 11.927 -36.901 1.00 84.81 85 ASP A O 1
ATOM 631 N N . TRP A 1 86 ? 25.655 10.931 -35.149 1.00 86.06 86 TRP A N 1
ATOM 632 C CA . TRP A 1 86 ? 25.868 9.588 -35.675 1.00 86.06 86 TRP A CA 1
ATOM 633 C C . TRP A 1 86 ? 25.061 9.348 -36.955 1.00 86.06 86 TRP A C 1
ATOM 635 O O . TRP A 1 86 ? 25.594 8.815 -37.932 1.00 86.06 86 TRP A O 1
ATOM 645 N N . THR A 1 87 ? 23.799 9.777 -36.973 1.00 88.31 87 THR A N 1
ATOM 646 C CA . THR A 1 87 ? 22.892 9.625 -38.114 1.00 88.31 87 THR A CA 1
ATOM 647 C C . THR A 1 87 ? 23.390 10.402 -39.328 1.00 88.31 87 THR A C 1
ATOM 649 O O . THR A 1 87 ? 23.398 9.868 -40.440 1.00 88.31 87 THR A O 1
ATOM 652 N N . ASP A 1 88 ? 23.852 11.635 -39.142 1.00 88.56 88 ASP A N 1
ATOM 653 C CA . ASP A 1 88 ? 24.366 12.454 -40.237 1.00 88.56 88 ASP A CA 1
ATOM 654 C C . ASP A 1 88 ? 25.683 11.909 -40.792 1.00 88.56 88 ASP A C 1
ATOM 656 O O . ASP A 1 88 ? 25.866 11.844 -42.013 1.00 88.56 88 ASP A O 1
ATOM 660 N N . ASN A 1 89 ? 26.552 11.382 -39.929 1.00 84.25 89 ASN A N 1
ATOM 661 C CA . ASN A 1 89 ? 27.743 10.673 -40.380 1.00 84.25 89 ASN A CA 1
ATOM 662 C C . ASN A 1 89 ? 27.407 9.391 -41.158 1.00 84.25 89 ASN A C 1
ATOM 664 O O . ASN A 1 89 ? 28.057 9.087 -42.161 1.00 84.25 89 ASN A O 1
ATOM 668 N N . LEU A 1 90 ? 26.380 8.643 -40.739 1.00 84.62 90 LEU A N 1
ATOM 669 C CA . LEU A 1 90 ? 25.930 7.455 -41.462 1.00 84.62 90 LEU A CA 1
ATOM 670 C C . LEU A 1 90 ? 25.379 7.824 -42.846 1.00 84.62 90 LEU A C 1
ATOM 672 O O . LEU A 1 90 ? 25.708 7.158 -43.827 1.00 84.62 90 LEU A O 1
ATOM 676 N N . LYS A 1 91 ? 24.587 8.901 -42.953 1.00 88.00 91 LYS A N 1
ATOM 677 C CA . LYS A 1 91 ? 24.101 9.418 -44.246 1.00 88.00 91 LYS A CA 1
ATOM 678 C C . LYS A 1 91 ? 25.263 9.810 -45.157 1.00 88.00 91 LYS A C 1
ATOM 680 O O . LYS A 1 91 ? 25.256 9.456 -46.337 1.00 88.00 91 LYS A O 1
ATOM 685 N N . ALA A 1 92 ? 26.277 10.489 -44.616 1.00 86.00 92 ALA A N 1
ATOM 686 C CA . ALA A 1 92 ? 27.477 10.843 -45.368 1.00 86.00 92 ALA A CA 1
ATOM 687 C C . ALA A 1 92 ? 28.193 9.585 -45.887 1.00 86.00 92 ALA A C 1
ATOM 689 O O . ALA A 1 92 ? 28.471 9.489 -47.084 1.00 86.00 92 ALA A O 1
ATOM 690 N N . LEU A 1 93 ? 28.399 8.579 -45.031 1.00 83.06 93 LEU A N 1
ATOM 691 C CA . LEU A 1 93 ? 29.005 7.296 -45.407 1.00 83.06 93 LEU A CA 1
ATOM 692 C C . LEU A 1 93 ? 28.176 6.515 -46.434 1.00 83.06 93 LEU A C 1
ATOM 694 O O . LEU A 1 93 ? 28.749 5.910 -47.337 1.00 83.06 93 LEU A O 1
ATOM 698 N N . ALA A 1 94 ? 26.847 6.561 -46.347 1.00 82.38 94 ALA A N 1
ATOM 699 C CA . ALA A 1 94 ? 25.954 5.893 -47.292 1.00 82.38 94 ALA A CA 1
ATOM 700 C C . ALA A 1 94 ? 25.983 6.523 -48.696 1.00 82.38 94 ALA A C 1
ATOM 702 O O . ALA A 1 94 ? 25.734 5.834 -49.684 1.00 82.38 94 ALA A O 1
ATOM 703 N N . SER A 1 95 ? 26.299 7.818 -48.797 1.00 85.44 95 SER A N 1
ATOM 704 C CA . SER A 1 95 ? 26.424 8.525 -50.080 1.00 85.44 95 SER A CA 1
ATOM 705 C C . SER A 1 95 ? 27.742 8.245 -50.818 1.00 85.44 95 SER A C 1
ATOM 707 O O . SER A 1 95 ? 27.876 8.557 -52.003 1.00 85.44 95 SER A O 1
ATOM 709 N N . LEU A 1 96 ? 28.720 7.647 -50.135 1.00 84.31 96 LEU A N 1
ATOM 710 C CA . LEU A 1 96 ? 30.031 7.334 -50.687 1.00 84.31 96 LEU A CA 1
ATOM 711 C C . LEU A 1 96 ? 30.015 5.976 -51.425 1.00 84.31 96 LEU A C 1
ATOM 713 O O . LEU A 1 96 ? 29.350 5.033 -50.993 1.00 84.31 96 LEU A O 1
ATOM 717 N N . PRO A 1 97 ? 3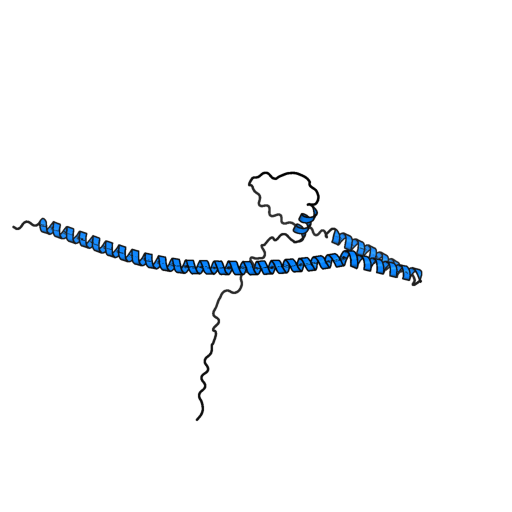0.777 5.817 -52.526 1.00 82.00 97 PRO A N 1
ATOM 718 C CA . PRO A 1 97 ? 30.861 4.544 -53.242 1.00 82.00 97 PRO A CA 1
ATOM 719 C C . PRO A 1 97 ? 31.441 3.440 -52.347 1.00 82.00 97 PRO A C 1
ATOM 721 O O . PRO A 1 97 ? 32.295 3.710 -51.501 1.00 82.00 97 PRO A O 1
ATOM 724 N N . SER A 1 98 ? 31.021 2.186 -52.555 1.00 83.69 98 SER A N 1
ATOM 725 C CA . SER A 1 98 ? 31.438 1.018 -51.753 1.00 83.69 98 SER A CA 1
ATOM 726 C C . SER A 1 98 ? 32.889 0.596 -52.028 1.00 83.69 98 SER A C 1
ATOM 728 O O . SER A 1 98 ? 33.181 -0.465 -52.578 1.00 83.69 98 SER A O 1
ATOM 730 N N . THR A 1 99 ? 33.822 1.469 -51.669 1.00 89.56 99 THR A N 1
ATOM 731 C CA . THR A 1 99 ? 35.256 1.199 -51.667 1.00 89.56 99 THR A CA 1
ATOM 732 C C . THR A 1 99 ? 35.654 0.547 -50.350 1.00 89.56 99 THR A C 1
ATOM 734 O O . THR A 1 99 ? 34.959 0.677 -49.340 1.00 89.56 99 THR A O 1
ATOM 737 N N . GLU A 1 100 ? 36.794 -0.139 -50.337 1.00 87.69 100 GLU A N 1
ATOM 738 C CA . GLU A 1 100 ? 37.280 -0.803 -49.126 1.00 87.69 100 GLU A CA 1
ATOM 739 C C . GLU A 1 100 ? 37.517 0.189 -47.975 1.00 87.69 100 GLU A C 1
ATOM 741 O O . GLU A 1 100 ? 37.122 -0.071 -46.842 1.00 87.69 100 GLU A O 1
ATOM 746 N N . ALA A 1 101 ? 38.042 1.381 -48.275 1.00 86.75 101 ALA A N 1
ATOM 747 C CA . ALA A 1 101 ? 38.220 2.444 -47.286 1.00 86.75 101 ALA A CA 1
ATOM 748 C C . ALA A 1 101 ? 36.887 2.884 -46.649 1.00 86.75 101 ALA A C 1
ATOM 750 O O . ALA A 1 101 ? 36.797 3.048 -45.433 1.00 86.75 101 ALA A O 1
ATOM 751 N N . ASN A 1 102 ? 35.826 3.013 -47.450 1.00 85.12 102 ASN A N 1
ATOM 752 C CA . ASN A 1 102 ? 34.514 3.423 -46.945 1.00 85.12 102 ASN A CA 1
ATOM 753 C C . ASN A 1 102 ? 33.843 2.321 -46.113 1.00 85.12 102 ASN A C 1
ATOM 755 O O . ASN A 1 102 ? 33.169 2.628 -45.132 1.00 85.12 102 ASN A O 1
ATOM 759 N N . LYS A 1 103 ? 34.075 1.041 -46.438 1.00 86.88 103 LYS A N 1
ATOM 760 C CA . LYS A 1 103 ? 33.632 -0.081 -45.594 1.00 86.88 103 LYS A CA 1
ATOM 761 C C . LYS A 1 103 ? 34.330 -0.079 -44.238 1.00 86.88 103 LYS A C 1
ATOM 763 O O . LYS A 1 103 ? 33.666 -0.267 -43.224 1.00 86.88 103 LYS A O 1
ATOM 768 N N . VAL A 1 104 ? 35.641 0.171 -44.205 1.00 90.19 104 VAL A N 1
ATOM 769 C CA . VAL A 1 104 ? 36.394 0.298 -42.946 1.00 90.19 104 VAL A CA 1
ATOM 770 C C . VAL A 1 104 ? 35.837 1.444 -42.096 1.00 90.19 104 VAL A C 1
ATOM 772 O O . VAL A 1 104 ? 35.613 1.256 -40.900 1.00 90.19 104 VAL A O 1
ATOM 775 N N . ASN A 1 105 ? 35.525 2.592 -42.706 1.00 87.06 105 ASN A N 1
ATOM 776 C CA . ASN A 1 105 ? 34.887 3.706 -41.998 1.00 87.06 105 ASN A CA 1
ATOM 777 C C . ASN A 1 105 ? 33.500 3.334 -41.454 1.00 87.06 105 ASN A C 1
ATOM 779 O O . ASN A 1 105 ? 33.207 3.626 -40.299 1.00 87.06 105 ASN A O 1
ATOM 783 N N . LEU A 1 106 ? 32.675 2.628 -42.234 1.00 86.94 106 LEU A N 1
ATOM 784 C CA . LEU A 1 106 ? 31.366 2.157 -41.776 1.00 86.94 106 LEU A CA 1
ATOM 785 C C . LEU A 1 106 ? 31.483 1.209 -40.573 1.00 86.94 106 LEU A C 1
ATOM 787 O O . LEU A 1 106 ? 30.735 1.341 -39.606 1.00 86.94 106 LEU A O 1
ATOM 791 N N . ILE A 1 107 ? 32.445 0.283 -40.605 1.00 88.44 107 ILE A N 1
ATOM 792 C CA . ILE A 1 107 ? 32.727 -0.625 -39.484 1.00 88.44 107 ILE A CA 1
ATOM 793 C C . ILE A 1 107 ? 33.176 0.169 -38.251 1.00 88.44 107 ILE A C 1
ATOM 795 O O . ILE A 1 107 ? 32.720 -0.110 -37.144 1.00 88.44 107 ILE A O 1
ATOM 799 N N . SER A 1 108 ? 34.029 1.181 -38.430 1.00 89.00 108 SER A N 1
ATOM 800 C CA . SER A 1 108 ? 34.452 2.074 -37.345 1.00 89.00 108 SER A CA 1
ATOM 801 C C . SER A 1 108 ? 33.258 2.798 -36.706 1.00 89.00 108 SER A C 1
ATOM 803 O O . SER A 1 108 ? 33.097 2.764 -35.486 1.00 89.00 108 SER A O 1
ATOM 805 N N . HIS A 1 109 ? 32.357 3.362 -37.519 1.00 86.69 109 HIS A N 1
ATOM 806 C CA . HIS A 1 109 ? 31.134 4.024 -37.046 1.00 86.69 109 HIS A CA 1
ATOM 807 C C . HIS A 1 109 ? 30.175 3.078 -36.321 1.00 86.69 109 HIS A C 1
ATOM 809 O O . HIS A 1 109 ? 29.592 3.457 -35.303 1.00 86.69 109 HIS A O 1
ATOM 815 N N . ALA A 1 110 ? 30.027 1.843 -36.805 1.00 88.19 110 ALA A N 1
ATOM 816 C CA . ALA A 1 110 ? 29.228 0.819 -36.136 1.00 88.19 110 ALA A CA 1
ATOM 817 C C . ALA A 1 110 ? 29.837 0.420 -34.780 1.00 88.19 110 ALA A C 1
ATOM 819 O O . ALA A 1 110 ? 29.118 0.299 -33.787 1.00 88.19 110 ALA A O 1
ATOM 820 N N . ASN A 1 111 ? 31.165 0.280 -34.708 1.00 91.62 111 ASN A N 1
ATOM 821 C CA . ASN A 1 111 ? 31.873 -0.004 -33.459 1.00 91.62 111 ASN A CA 1
ATOM 822 C C . ASN A 1 111 ? 31.745 1.148 -32.452 1.00 91.62 111 ASN A C 1
ATOM 824 O O . ASN A 1 111 ? 31.548 0.891 -31.264 1.00 91.62 111 ASN A O 1
ATOM 828 N N . ALA A 1 112 ? 31.805 2.403 -32.909 1.00 88.56 112 ALA A N 1
ATOM 829 C CA . ALA A 1 112 ? 31.611 3.575 -32.057 1.00 88.56 112 ALA A CA 1
ATOM 830 C C . ALA A 1 112 ? 30.202 3.604 -31.446 1.00 88.56 112 ALA A C 1
ATOM 832 O O . ALA A 1 112 ? 30.070 3.767 -30.232 1.00 88.56 112 ALA A O 1
ATOM 833 N N . LEU A 1 113 ? 29.159 3.351 -32.247 1.00 88.06 113 LEU A N 1
ATOM 834 C CA . LEU A 1 113 ? 27.789 3.243 -31.736 1.00 88.06 113 LEU A CA 1
ATOM 835 C C . LEU A 1 113 ? 27.641 2.072 -30.766 1.00 88.06 113 LEU A C 1
ATOM 837 O O . LEU A 1 113 ? 27.080 2.235 -29.686 1.00 88.06 113 LEU A O 1
ATOM 841 N N . SER A 1 114 ? 28.173 0.897 -31.115 1.00 91.12 114 SER A N 1
ATOM 842 C CA . SER A 1 114 ? 28.110 -0.269 -30.232 1.00 91.12 114 SER A CA 1
ATOM 843 C C . SER A 1 114 ? 28.798 -0.005 -28.893 1.00 91.12 114 SER A C 1
ATOM 845 O O . SER A 1 114 ? 28.290 -0.447 -27.863 1.00 91.12 114 SER A O 1
ATOM 847 N N . SER A 1 115 ? 29.935 0.693 -28.900 1.00 91.88 115 SER A N 1
ATOM 848 C CA . SER A 1 115 ? 30.647 1.106 -27.691 1.00 91.88 115 SER A CA 1
ATOM 849 C C . SER A 1 115 ? 29.806 2.083 -26.874 1.00 91.88 115 SER A C 1
ATOM 851 O O . SER A 1 115 ? 29.599 1.881 -25.677 1.00 91.88 115 SER A O 1
ATOM 853 N N . TRP A 1 116 ? 29.232 3.096 -27.525 1.00 88.56 116 TRP A N 1
ATOM 854 C CA . TRP A 1 116 ? 28.393 4.079 -26.857 1.00 88.56 116 TRP A CA 1
ATOM 855 C C . TRP A 1 116 ? 27.159 3.449 -26.203 1.00 88.56 116 TRP A C 1
ATOM 857 O O . TRP A 1 116 ? 26.940 3.665 -25.013 1.00 88.56 116 TRP A O 1
ATOM 867 N N . VAL A 1 117 ? 26.416 2.597 -26.920 1.00 90.12 117 VAL A N 1
ATOM 868 C CA . VAL A 1 117 ? 25.265 1.864 -26.362 1.00 90.12 117 VAL A CA 1
ATOM 869 C C . VAL A 1 117 ? 25.697 1.019 -25.167 1.00 90.12 117 VAL A C 1
ATOM 871 O O . VAL A 1 117 ? 25.070 1.072 -24.110 1.00 90.12 117 VAL A O 1
ATOM 874 N N . ARG A 1 118 ? 26.797 0.272 -25.306 1.00 94.31 118 ARG A N 1
ATOM 875 C CA . ARG A 1 118 ? 27.284 -0.628 -24.258 1.00 94.31 118 ARG A CA 1
ATOM 876 C C . ARG A 1 118 ? 27.711 0.104 -22.992 1.00 94.31 118 ARG A C 1
ATOM 878 O O . ARG A 1 118 ? 27.474 -0.409 -21.905 1.00 94.31 118 ARG A O 1
ATOM 885 N N . HIS A 1 119 ? 28.351 1.259 -23.127 1.00 90.56 119 HIS A N 1
ATOM 886 C CA . HIS A 1 119 ? 28.974 1.950 -21.998 1.00 90.56 119 HIS A CA 1
ATOM 887 C C . HIS A 1 119 ? 28.153 3.118 -21.448 1.00 90.56 119 HIS A C 1
ATOM 889 O O . HIS A 1 119 ? 28.369 3.499 -20.304 1.00 90.56 119 HIS A O 1
ATOM 895 N N . ASN A 1 120 ? 27.207 3.668 -22.213 1.00 85.44 120 ASN A N 1
ATOM 896 C CA . ASN A 1 120 ? 26.417 4.829 -21.789 1.00 85.44 120 ASN A CA 1
ATOM 897 C C . ASN A 1 120 ? 24.931 4.512 -21.627 1.00 85.44 120 ASN A C 1
ATOM 899 O O . ASN A 1 120 ? 24.313 5.033 -20.703 1.00 85.44 120 ASN A O 1
ATOM 903 N N . ILE A 1 121 ? 24.359 3.668 -22.493 1.00 87.19 121 ILE A N 1
ATOM 904 C CA . ILE A 1 121 ? 22.917 3.385 -22.482 1.00 87.19 121 ILE A CA 1
ATOM 905 C C . ILE A 1 121 ? 22.599 2.185 -21.595 1.00 87.19 121 ILE A C 1
ATOM 907 O O . ILE A 1 121 ? 21.825 2.318 -20.650 1.00 87.19 121 ILE A O 1
ATOM 911 N N . LEU A 1 122 ? 23.220 1.029 -21.852 1.00 90.50 122 LEU A N 1
ATOM 912 C CA . LEU A 1 122 ? 22.911 -0.205 -21.122 1.00 90.50 122 LEU A CA 1
ATOM 913 C C . LEU A 1 122 ? 23.067 -0.073 -19.598 1.00 90.50 122 LEU A C 1
ATOM 915 O O . LEU A 1 122 ? 22.148 -0.495 -18.902 1.00 90.50 122 LEU A O 1
ATOM 919 N N . PRO A 1 123 ? 24.127 0.557 -19.050 1.00 91.62 123 PRO A N 1
ATOM 920 C CA . PRO A 1 123 ? 24.253 0.702 -17.601 1.00 91.62 123 PRO A CA 1
ATOM 921 C C . PRO A 1 123 ? 23.118 1.523 -16.983 1.00 91.62 123 PRO A C 1
ATOM 923 O O . PRO A 1 123 ? 22.660 1.211 -15.890 1.00 91.62 123 PRO A O 1
ATOM 926 N N . ARG A 1 124 ? 22.628 2.547 -17.695 1.00 88.00 124 ARG A N 1
ATOM 927 C CA . ARG A 1 124 ? 21.512 3.380 -17.229 1.00 88.00 124 ARG A CA 1
ATOM 928 C C . ARG A 1 124 ? 20.185 2.641 -17.301 1.00 88.00 124 ARG A C 1
ATOM 930 O O . ARG A 1 124 ? 19.380 2.777 -16.392 1.00 88.00 124 ARG A O 1
ATOM 937 N N . VAL A 1 125 ? 19.976 1.831 -18.339 1.00 90.50 125 VAL A N 1
ATOM 938 C CA . VAL A 1 125 ? 18.801 0.952 -18.425 1.00 90.50 125 VAL A CA 1
ATOM 939 C C . VAL A 1 125 ? 18.807 -0.051 -17.273 1.00 90.50 125 VAL A C 1
ATOM 941 O O . VAL A 1 125 ? 17.803 -0.180 -16.586 1.00 90.50 125 VAL A O 1
ATOM 944 N N . SER A 1 126 ? 19.946 -0.688 -16.995 1.00 92.81 126 SER A N 1
ATOM 945 C CA . SER A 1 126 ? 20.082 -1.600 -15.855 1.00 92.81 126 SER A CA 1
ATOM 946 C C . SER A 1 126 ? 19.841 -0.916 -14.509 1.00 92.81 126 SER A C 1
ATOM 948 O O . SER A 1 126 ? 19.194 -1.503 -13.647 1.00 92.81 126 SER A O 1
ATOM 950 N N . ALA A 1 127 ? 20.323 0.316 -14.325 1.00 92.44 127 ALA A N 1
ATOM 951 C CA . ALA A 1 127 ? 20.045 1.093 -13.119 1.00 92.44 127 ALA A CA 1
ATOM 952 C C . ALA A 1 127 ? 18.543 1.390 -12.975 1.00 92.44 127 ALA A C 1
ATOM 954 O O . ALA A 1 127 ? 17.959 1.076 -11.946 1.00 92.44 127 ALA A O 1
ATOM 955 N N . LEU A 1 128 ? 17.887 1.860 -14.042 1.00 92.31 128 LEU A N 1
ATOM 956 C CA . LEU A 1 128 ? 16.443 2.116 -14.040 1.00 92.31 128 LEU A CA 1
ATOM 957 C C . LEU A 1 128 ? 15.613 0.851 -13.781 1.00 92.31 128 LEU A C 1
ATOM 959 O O . LEU A 1 128 ? 14.577 0.911 -13.123 1.00 92.31 128 LEU A O 1
ATOM 963 N N . GLU A 1 129 ? 16.040 -0.303 -14.291 1.00 94.00 129 GLU A N 1
ATOM 964 C CA . GLU A 1 129 ? 15.389 -1.583 -14.000 1.00 94.00 129 GLU A CA 1
ATOM 965 C C . GLU A 1 129 ? 15.539 -1.982 -12.526 1.00 94.00 129 GLU A C 1
ATOM 967 O O . GLU A 1 129 ? 14.581 -2.487 -11.934 1.00 94.00 129 GLU A O 1
ATOM 972 N N . ALA A 1 130 ? 16.705 -1.728 -11.925 1.00 93.12 130 ALA A N 1
ATOM 973 C CA . ALA A 1 130 ? 16.939 -1.962 -10.504 1.00 93.12 130 ALA A CA 1
ATOM 974 C C . ALA A 1 130 ? 16.088 -1.026 -9.633 1.00 93.12 130 ALA A C 1
ATOM 976 O O . ALA A 1 130 ? 15.390 -1.508 -8.739 1.00 93.12 130 ALA A O 1
ATOM 977 N N . ASP A 1 131 ? 16.067 0.270 -9.945 1.00 94.62 131 ASP A N 1
ATOM 978 C CA . ASP A 1 131 ? 15.265 1.276 -9.239 1.00 94.62 131 ASP A CA 1
ATOM 979 C C . ASP A 1 131 ? 13.775 0.953 -9.350 1.00 94.62 131 ASP A C 1
ATOM 981 O O . ASP A 1 131 ? 13.050 0.939 -8.358 1.00 94.62 131 ASP A O 1
ATOM 985 N N . ARG A 1 132 ? 13.309 0.559 -10.542 1.00 93.94 132 ARG A N 1
ATOM 986 C CA . ARG A 1 132 ? 11.938 0.070 -10.736 1.00 93.94 132 ARG A CA 1
ATOM 987 C C . ARG A 1 132 ? 11.632 -1.140 -9.852 1.00 93.94 132 ARG A C 1
ATOM 989 O O . ARG A 1 132 ? 10.513 -1.263 -9.350 1.00 93.94 132 ARG A O 1
ATOM 996 N N . GLY A 1 133 ? 12.590 -2.051 -9.689 1.00 93.88 133 GLY A N 1
ATOM 997 C CA . GLY A 1 133 ? 12.476 -3.186 -8.776 1.00 93.88 133 GLY A CA 1
ATOM 998 C C . GLY A 1 133 ? 12.303 -2.743 -7.322 1.00 93.88 133 GLY A C 1
ATOM 999 O O . GLY A 1 133 ? 11.410 -3.245 -6.641 1.00 93.88 133 GLY A O 1
ATOM 1000 N N . GLN A 1 134 ? 13.097 -1.765 -6.880 1.00 95.62 134 GLN A N 1
ATOM 1001 C CA . GLN A 1 134 ? 13.017 -1.192 -5.533 1.00 95.62 134 GLN A CA 1
ATOM 1002 C C . GLN A 1 134 ? 11.690 -0.469 -5.297 1.00 95.62 134 GLN A C 1
ATOM 1004 O O . GLN A 1 134 ? 11.018 -0.755 -4.313 1.00 95.62 134 GLN A O 1
ATOM 1009 N N . VAL A 1 135 ? 11.247 0.376 -6.233 1.00 95.25 135 VAL A N 1
ATOM 1010 C CA . VAL A 1 135 ? 9.952 1.074 -6.149 1.00 95.25 135 VAL A CA 1
ATOM 1011 C C . VAL A 1 135 ? 8.798 0.078 -6.068 1.00 95.25 135 VAL A C 1
ATOM 1013 O O . VAL A 1 135 ? 7.862 0.264 -5.295 1.00 95.25 135 VAL A O 1
ATOM 1016 N N . LYS A 1 136 ? 8.856 -1.019 -6.833 1.00 96.94 136 LYS A N 1
ATOM 1017 C CA . LYS A 1 136 ? 7.833 -2.067 -6.757 1.00 96.94 136 LYS A CA 1
ATOM 1018 C C . LYS A 1 136 ? 7.819 -2.754 -5.389 1.00 96.94 136 LYS A C 1
ATOM 1020 O O . LYS A 1 136 ? 6.735 -3.033 -4.888 1.00 96.94 136 LYS A O 1
ATOM 1025 N N . ALA A 1 137 ? 8.986 -3.028 -4.809 1.00 96.00 137 ALA A N 1
ATOM 1026 C CA . ALA A 1 137 ? 9.085 -3.620 -3.478 1.00 96.00 137 ALA A CA 1
ATOM 1027 C C . ALA A 1 137 ? 8.563 -2.660 -2.396 1.00 96.00 137 ALA A C 1
ATOM 1029 O O . ALA A 1 137 ? 7.713 -3.056 -1.608 1.00 96.00 137 ALA A O 1
ATOM 1030 N N . ALA A 1 138 ? 8.977 -1.391 -2.432 1.00 96.88 138 ALA A N 1
ATOM 1031 C CA . ALA A 1 138 ? 8.504 -0.357 -1.513 1.00 96.88 138 ALA A CA 1
ATOM 1032 C C . ALA A 1 138 ? 6.984 -0.157 -1.606 1.00 96.88 138 ALA A C 1
ATOM 1034 O O . ALA A 1 138 ? 6.306 -0.030 -0.593 1.00 96.88 138 ALA A O 1
ATOM 1035 N N . LYS A 1 139 ? 6.421 -0.203 -2.821 1.00 97.25 139 LYS A N 1
ATOM 1036 C CA . LYS A 1 139 ? 4.968 -0.160 -3.014 1.00 97.25 139 LYS A CA 1
ATOM 1037 C C . LYS A 1 139 ? 4.265 -1.340 -2.333 1.00 97.25 139 LYS A C 1
ATOM 1039 O O . LYS A 1 139 ? 3.236 -1.140 -1.705 1.00 97.25 139 LYS A O 1
ATOM 1044 N N . GLN A 1 140 ? 4.802 -2.552 -2.466 1.00 97.38 140 GLN A N 1
ATOM 1045 C CA . GLN A 1 140 ? 4.216 -3.743 -1.842 1.00 97.38 140 GLN A CA 1
ATOM 1046 C C . GLN A 1 140 ? 4.303 -3.700 -0.314 1.00 97.38 140 GLN A C 1
ATOM 1048 O O . GLN A 1 140 ? 3.369 -4.124 0.359 1.00 97.38 140 GLN A O 1
ATOM 1053 N N . GLU A 1 141 ? 5.406 -3.187 0.229 1.00 97.62 141 GLU A N 1
ATOM 1054 C CA . GLU A 1 141 ? 5.566 -2.963 1.668 1.00 97.62 141 GLU A CA 1
ATOM 1055 C C . GLU A 1 141 ? 4.546 -1.940 2.179 1.00 97.62 141 GLU A C 1
ATOM 1057 O O . GLU A 1 141 ? 3.828 -2.219 3.133 1.00 97.62 141 GLU A O 1
ATOM 1062 N N . LEU A 1 142 ? 4.383 -0.818 1.471 1.00 97.44 142 LEU A N 1
ATOM 1063 C CA . LEU A 1 142 ? 3.395 0.203 1.818 1.00 97.44 142 LEU A CA 1
ATOM 1064 C C . LEU A 1 142 ? 1.951 -0.323 1.762 1.00 97.44 142 LEU A C 1
ATOM 1066 O O . LEU A 1 142 ? 1.143 0.011 2.625 1.00 97.44 142 LEU A O 1
ATOM 1070 N N . GLU A 1 143 ? 1.615 -1.142 0.762 1.00 98.06 143 GLU A N 1
ATOM 1071 C CA . GLU A 1 143 ? 0.302 -1.796 0.667 1.00 98.06 143 GLU A CA 1
ATOM 1072 C C . GLU A 1 143 ? 0.060 -2.735 1.863 1.00 98.06 143 GLU A C 1
ATOM 1074 O O . GLU A 1 143 ? -1.018 -2.703 2.457 1.00 98.06 143 GLU A O 1
ATOM 1079 N N . ALA A 1 144 ? 1.068 -3.511 2.273 1.00 97.56 144 ALA A N 1
ATOM 1080 C CA . ALA A 1 144 ? 0.968 -4.398 3.432 1.00 97.56 144 ALA A CA 1
ATOM 1081 C C . ALA A 1 144 ? 0.829 -3.627 4.7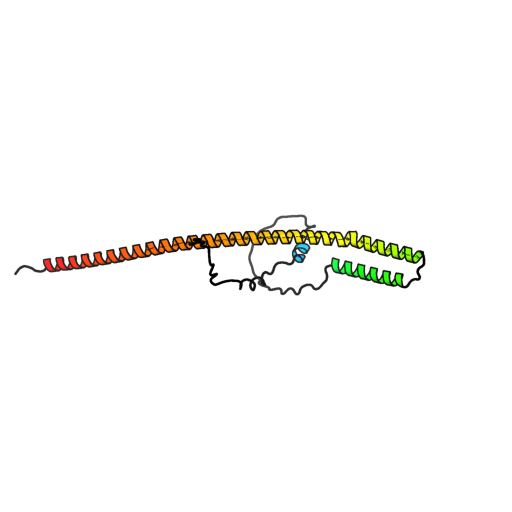57 1.00 97.56 144 ALA A C 1
ATOM 1083 O O . ALA A 1 144 ? 0.010 -3.994 5.603 1.00 97.56 144 ALA A O 1
ATOM 1084 N N . ASP A 1 145 ? 1.587 -2.543 4.930 1.00 98.00 145 ASP A N 1
ATOM 1085 C CA . ASP A 1 145 ? 1.495 -1.676 6.107 1.00 98.00 145 ASP A CA 1
ATOM 1086 C C . ASP A 1 145 ? 0.126 -0.992 6.195 1.00 98.00 145 ASP A C 1
ATOM 1088 O O . ASP A 1 145 ? -0.458 -0.893 7.279 1.00 98.00 145 ASP A O 1
ATOM 1092 N N . TYR A 1 146 ? -0.422 -0.565 5.054 1.00 97.69 146 TYR A N 1
ATOM 1093 C CA . TYR A 1 146 ? -1.764 0.000 4.979 1.00 97.69 146 TYR A CA 1
ATOM 1094 C C . TYR A 1 146 ? -2.835 -1.016 5.393 1.00 97.69 146 TYR A C 1
ATOM 1096 O O . TYR A 1 146 ? -3.679 -0.703 6.234 1.00 97.69 146 TYR A O 1
ATOM 1104 N N . GLU A 1 147 ? -2.788 -2.242 4.863 1.00 98.12 147 GLU A N 1
ATOM 1105 C CA . GLU A 1 147 ? -3.722 -3.309 5.247 1.00 98.12 147 GLU A CA 1
ATOM 1106 C C . GLU A 1 147 ? -3.613 -3.654 6.741 1.00 98.12 147 GLU A C 1
ATOM 1108 O O . GLU A 1 147 ? -4.629 -3.826 7.422 1.00 98.12 147 GLU A O 1
ATOM 1113 N N . ALA A 1 148 ? -2.393 -3.695 7.284 1.00 97.75 148 ALA A N 1
ATOM 1114 C CA . ALA A 1 148 ? -2.168 -3.935 8.705 1.00 97.75 148 ALA A CA 1
ATOM 1115 C C . ALA A 1 148 ? -2.752 -2.815 9.581 1.00 97.75 148 ALA A C 1
ATOM 1117 O O . ALA A 1 148 ? -3.360 -3.096 10.618 1.00 97.75 148 ALA A O 1
ATOM 1118 N N . LEU A 1 149 ? -2.593 -1.553 9.171 1.00 98.06 149 LEU A N 1
ATOM 1119 C CA . LEU A 1 149 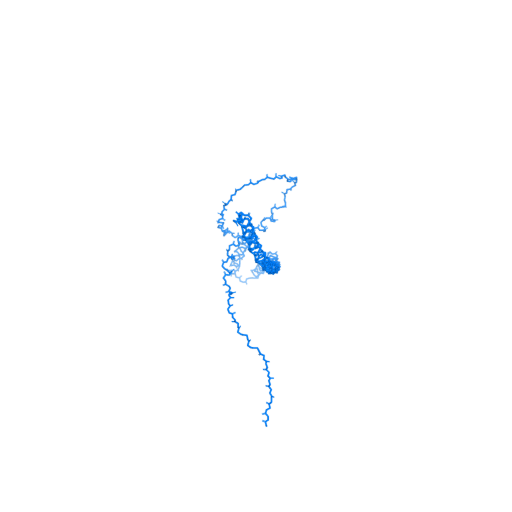? -3.155 -0.408 9.883 1.00 98.06 149 LEU A CA 1
ATOM 1120 C C . LEU A 1 149 ? -4.685 -0.393 9.811 1.00 98.06 149 LEU A C 1
ATOM 1122 O O . LEU A 1 149 ? -5.339 -0.130 10.821 1.00 98.06 149 LEU A O 1
ATOM 1126 N N . LEU A 1 150 ? -5.257 -0.713 8.648 1.00 98.19 150 LEU A N 1
ATOM 1127 C CA . LEU A 1 150 ? -6.703 -0.810 8.464 1.00 98.19 150 LEU A CA 1
ATOM 1128 C C . LEU A 1 150 ? -7.297 -1.893 9.373 1.00 98.19 150 LEU A C 1
ATOM 1130 O O . LEU A 1 150 ? -8.247 -1.627 10.105 1.00 98.19 150 LEU A O 1
ATOM 1134 N N . SER A 1 151 ? -6.676 -3.074 9.415 1.00 97.75 151 SER A N 1
ATOM 1135 C CA . SER A 1 151 ? -7.108 -4.169 10.288 1.00 97.75 151 SER A CA 1
ATOM 1136 C C . SER A 1 151 ? -7.043 -3.792 11.775 1.00 97.75 151 SER A C 1
ATOM 1138 O O . SER A 1 151 ? -7.966 -4.091 12.534 1.00 97.75 151 SER A O 1
ATOM 1140 N N . GLN A 1 152 ? -5.997 -3.075 12.201 1.00 97.62 152 GLN A N 1
ATOM 1141 C CA . GLN A 1 152 ? -5.905 -2.560 13.572 1.00 97.62 152 GLN A CA 1
ATOM 1142 C C . GLN A 1 152 ? -6.993 -1.524 13.877 1.00 97.62 152 GLN A C 1
ATOM 1144 O O . GLN A 1 152 ? -7.556 -1.527 14.973 1.00 97.62 152 GLN A O 1
ATOM 1149 N N . ALA A 1 153 ? -7.305 -0.639 12.927 1.00 97.81 153 ALA A N 1
ATOM 1150 C CA . ALA A 1 153 ? -8.362 0.351 13.091 1.00 97.81 153 ALA A CA 1
ATOM 1151 C C . ALA A 1 153 ? -9.738 -0.317 13.243 1.00 97.81 153 ALA A C 1
ATOM 1153 O O . ALA A 1 153 ? -10.497 0.049 14.142 1.00 97.81 153 ALA A O 1
ATOM 1154 N N . GLU A 1 154 ? -10.031 -1.334 12.430 1.00 98.06 154 GLU A N 1
ATOM 1155 C CA . GLU A 1 154 ? -11.254 -2.137 12.533 1.00 98.06 154 GLU A CA 1
ATOM 1156 C C . GLU A 1 154 ? -11.340 -2.885 13.871 1.00 98.06 154 GLU A C 1
ATOM 1158 O O . GLU A 1 154 ? -12.394 -2.899 14.510 1.00 98.06 154 GLU A O 1
ATOM 1163 N N . GLU A 1 155 ? -10.228 -3.447 14.356 1.00 97.94 155 GLU A N 1
ATOM 1164 C CA . GLU A 1 155 ? -10.187 -4.095 15.668 1.00 97.94 155 GLU A CA 1
ATOM 1165 C C . GLU A 1 155 ? -10.492 -3.104 16.804 1.00 97.94 155 GLU A C 1
ATOM 1167 O O . GLU A 1 155 ? -11.278 -3.403 17.711 1.00 97.94 155 GLU A O 1
ATOM 1172 N N . VAL A 1 156 ? -9.884 -1.915 16.770 1.00 97.75 156 VAL A N 1
ATOM 1173 C CA . VAL A 1 156 ? -10.126 -0.864 17.769 1.00 97.75 156 VAL A CA 1
ATOM 1174 C C . VAL A 1 156 ? -11.578 -0.396 17.722 1.00 97.75 156 VAL A C 1
ATOM 1176 O O . VAL A 1 156 ? -12.188 -0.238 18.783 1.00 97.75 156 VAL A O 1
ATOM 1179 N N . LEU A 1 157 ? -12.146 -0.228 16.525 1.00 97.75 157 LEU A N 1
ATOM 1180 C CA . LEU A 1 157 ? -13.553 0.119 16.343 1.00 97.75 157 LEU A CA 1
ATOM 1181 C C . LEU A 1 157 ? -14.464 -0.943 16.977 1.00 97.75 157 LEU A C 1
ATOM 1183 O O . LEU A 1 157 ? -15.314 -0.606 17.799 1.00 97.75 157 LEU A O 1
ATOM 1187 N N . GLY A 1 158 ? -14.226 -2.227 16.692 1.00 97.50 158 GLY A N 1
ATOM 1188 C CA . GLY A 1 158 ? -15.008 -3.323 17.267 1.00 97.50 158 GLY A CA 1
ATOM 1189 C C . GLY A 1 158 ? -14.914 -3.388 18.796 1.00 97.50 158 GLY A C 1
ATOM 1190 O O . GLY A 1 158 ? -15.915 -3.580 19.486 1.00 97.50 158 GLY A O 1
ATOM 1191 N N . ARG A 1 159 ? -13.725 -3.157 19.369 1.00 97.44 159 ARG A N 1
ATOM 1192 C CA . ARG A 1 159 ? -13.555 -3.069 20.833 1.00 97.44 159 ARG A CA 1
ATOM 1193 C C . ARG A 1 159 ? -14.304 -1.876 21.427 1.00 97.44 159 ARG A C 1
ATOM 1195 O O . ARG A 1 159 ? -14.874 -1.996 22.514 1.00 97.44 159 ARG A O 1
ATOM 1202 N N . TYR A 1 160 ? -14.297 -0.738 20.736 1.00 97.62 160 TYR A N 1
ATOM 1203 C CA . TYR A 1 160 ? -15.024 0.453 21.160 1.00 97.62 160 TYR A CA 1
ATOM 1204 C C . TYR A 1 160 ? -16.537 0.222 21.155 1.00 97.62 160 TYR A C 1
ATOM 1206 O O . TYR A 1 160 ? -17.196 0.583 22.126 1.00 97.62 160 TYR A O 1
ATOM 1214 N N . GLU A 1 161 ? -17.082 -0.433 20.128 1.00 97.81 161 GLU A N 1
ATOM 1215 C CA . GLU A 1 161 ? -18.506 -0.781 20.060 1.00 97.81 161 GLU A CA 1
ATOM 1216 C C . GLU A 1 161 ? -18.938 -1.669 21.232 1.00 97.81 161 GLU A C 1
ATOM 1218 O O . GLU A 1 161 ? -19.923 -1.364 21.906 1.00 97.81 161 GLU A O 1
ATOM 1223 N N . VAL A 1 162 ? -18.159 -2.711 21.550 1.00 97.56 162 VAL A N 1
ATOM 1224 C CA . VAL A 1 162 ? -18.429 -3.588 22.703 1.00 97.56 162 VAL A CA 1
ATOM 1225 C C . VAL A 1 162 ? -18.404 -2.804 24.017 1.00 97.56 162 VAL A C 1
ATOM 1227 O O . VAL A 1 162 ? -19.279 -2.979 24.870 1.00 97.56 162 VAL A O 1
ATOM 1230 N N . LEU A 1 163 ? -17.414 -1.925 24.195 1.00 97.62 163 LEU A N 1
ATOM 1231 C CA . LEU A 1 163 ? -17.307 -1.092 25.392 1.00 97.62 163 LEU A CA 1
ATOM 1232 C C . LEU A 1 163 ? -18.484 -0.115 25.502 1.00 97.62 163 LEU A C 1
ATOM 1234 O O . LEU A 1 163 ? -19.043 0.063 26.585 1.00 97.62 163 LEU A O 1
ATOM 1238 N N . TYR A 1 164 ? -18.868 0.500 24.387 1.00 97.81 164 TYR A N 1
ATOM 1239 C CA . TYR A 1 164 ? -19.985 1.429 24.321 1.00 97.81 164 TYR A CA 1
ATOM 1240 C C . TYR A 1 164 ? -21.314 0.736 24.643 1.00 97.81 164 TYR A C 1
ATOM 1242 O O . TYR A 1 164 ? -22.114 1.275 25.407 1.00 97.81 164 TYR A O 1
ATOM 1250 N N . GLU A 1 165 ? -21.534 -0.482 24.141 1.00 97.94 165 GLU A N 1
ATOM 1251 C CA . GLU A 1 165 ? -22.725 -1.276 24.456 1.00 97.94 165 GLU A CA 1
ATOM 1252 C C . GLU A 1 165 ? -22.769 -1.697 25.936 1.00 97.94 165 GLU A C 1
ATOM 1254 O O . GLU A 1 165 ? -23.829 -1.685 26.566 1.00 97.94 165 GLU A O 1
ATOM 1259 N N . ALA A 1 166 ? -21.624 -2.050 26.526 1.00 97.31 166 ALA A N 1
ATOM 1260 C CA . ALA A 1 166 ? -21.548 -2.352 27.954 1.00 97.31 166 ALA A CA 1
ATOM 1261 C C . ALA A 1 166 ? -21.877 -1.117 28.808 1.00 97.31 166 ALA A C 1
ATOM 1263 O O . ALA A 1 166 ? -22.685 -1.201 29.736 1.00 97.31 166 ALA A O 1
ATOM 1264 N N . TYR A 1 167 ? -21.301 0.036 28.457 1.00 97.56 167 TYR A N 1
ATOM 1265 C CA . TYR A 1 167 ? -21.563 1.304 29.132 1.00 97.56 167 TYR A CA 1
ATOM 1266 C C . TYR A 1 167 ? -23.032 1.727 29.019 1.00 97.56 167 TYR A C 1
ATOM 1268 O O . TYR A 1 167 ? -23.633 2.123 30.017 1.00 97.56 167 TYR A O 1
ATOM 1276 N N . SER A 1 168 ? -23.635 1.621 27.831 1.00 98.00 168 SER A N 1
ATOM 1277 C CA . SER A 1 168 ? -25.033 2.012 27.624 1.00 98.00 168 SER A CA 1
ATOM 1278 C C . SER A 1 168 ? -25.996 1.145 28.443 1.00 98.00 168 SER A C 1
ATOM 1280 O O . SER A 1 168 ? -26.895 1.678 29.094 1.00 98.00 168 SER A O 1
ATOM 1282 N N . LYS A 1 169 ? -25.749 -0.170 28.527 1.00 97.38 169 LYS A N 1
ATOM 1283 C CA . LYS A 1 169 ? -26.511 -1.082 29.398 1.00 97.38 169 LYS A CA 1
ATOM 1284 C C . LYS A 1 169 ? -26.375 -0.722 30.875 1.00 97.38 169 LYS A C 1
ATOM 1286 O O . LYS A 1 169 ? -27.368 -0.723 31.603 1.00 97.38 169 LYS A O 1
ATOM 1291 N N . GLU A 1 170 ? -25.164 -0.418 31.338 1.00 96.94 170 GLU A N 1
ATOM 1292 C CA . GLU A 1 170 ? -24.943 -0.014 32.729 1.00 96.94 170 GLU A CA 1
ATOM 1293 C C . GLU A 1 170 ? -25.625 1.323 33.045 1.00 96.94 170 GLU A C 1
ATOM 1295 O O . GLU A 1 170 ? -26.239 1.472 34.107 1.00 96.94 170 GLU A O 1
ATOM 1300 N N . TYR A 1 171 ? -25.591 2.266 32.102 1.00 97.06 171 TYR A N 1
ATOM 1301 C CA . TYR A 1 171 ? -26.292 3.539 32.209 1.00 97.06 171 TYR A CA 1
ATOM 1302 C C . TYR A 1 171 ? -27.808 3.347 32.355 1.00 97.06 171 TYR A C 1
ATOM 1304 O O . TYR A 1 171 ? -28.407 3.926 33.263 1.00 97.06 171 TYR A O 1
ATOM 1312 N N . ASP A 1 172 ? -28.426 2.489 31.538 1.00 97.56 172 ASP A N 1
ATOM 1313 C CA . ASP A 1 172 ? -29.860 2.191 31.630 1.00 97.56 172 ASP A CA 1
ATOM 1314 C C . ASP A 1 172 ? -30.241 1.548 32.972 1.00 97.56 172 ASP A C 1
ATOM 1316 O O . ASP A 1 172 ? -31.231 1.944 33.595 1.00 97.56 172 ASP A O 1
ATOM 1320 N N . VAL A 1 173 ? -29.430 0.605 33.466 1.00 97.06 173 VAL A N 1
ATOM 1321 C CA . VAL A 1 173 ? -29.628 -0.016 34.788 1.00 97.06 173 VAL A CA 1
ATOM 1322 C C . VAL A 1 173 ? -29.487 1.012 35.911 1.00 97.06 173 VAL A C 1
ATOM 1324 O O . VAL A 1 173 ? -30.255 0.992 36.874 1.00 97.06 173 VAL A O 1
ATOM 1327 N N . SER A 1 174 ? -28.503 1.907 35.815 1.00 96.56 174 SER A N 1
ATOM 1328 C CA . SER A 1 174 ? -28.306 2.983 36.788 1.00 96.56 174 SER A CA 1
ATOM 1329 C C . SER A 1 174 ? -29.506 3.931 36.804 1.00 96.56 174 SER A C 1
ATOM 1331 O O . SER A 1 174 ? -30.042 4.228 37.871 1.00 96.56 174 SER A O 1
ATOM 1333 N N . ARG A 1 175 ? -30.005 4.314 35.623 1.00 97.25 175 ARG A N 1
ATOM 1334 C CA . ARG A 1 175 ? -31.186 5.169 35.475 1.00 97.25 175 ARG A CA 1
ATOM 1335 C C . ARG A 1 175 ? -32.436 4.540 36.095 1.00 97.25 175 ARG A C 1
ATOM 1337 O O . ARG A 1 175 ? -33.143 5.222 36.829 1.00 97.25 175 ARG A O 1
ATOM 1344 N N . ASP A 1 176 ? -32.689 3.252 35.855 1.00 97.44 176 ASP A N 1
ATOM 1345 C CA . ASP A 1 176 ? -33.811 2.522 36.472 1.00 97.44 176 ASP A CA 1
ATOM 1346 C C . ASP A 1 176 ? -33.710 2.497 38.008 1.00 97.44 176 ASP A C 1
ATOM 1348 O O . ASP A 1 176 ? -34.694 2.734 38.711 1.00 97.44 176 ASP A O 1
ATOM 1352 N N . LYS A 1 177 ? -32.505 2.288 38.556 1.00 96.56 177 LYS A N 1
ATOM 1353 C CA . LYS A 1 177 ? -32.273 2.365 40.009 1.00 96.56 177 LYS A CA 1
ATOM 1354 C C . LYS A 1 177 ? -32.540 3.765 40.559 1.00 96.56 177 LYS A C 1
ATOM 1356 O O . LYS A 1 177 ? -33.123 3.882 41.635 1.00 96.56 177 LYS A O 1
ATOM 1361 N N . THR A 1 178 ? -32.112 4.810 39.851 1.00 96.69 178 THR A N 1
ATOM 1362 C CA . THR A 1 178 ? -32.379 6.200 40.243 1.00 96.69 178 THR A CA 1
ATOM 1363 C C . THR A 1 178 ? -33.875 6.500 40.248 1.00 96.69 178 THR A C 1
ATOM 1365 O O . THR A 1 178 ? -34.350 7.126 41.194 1.00 96.69 178 THR A O 1
ATOM 1368 N N . GLU A 1 179 ? -34.630 6.012 39.261 1.00 97.06 179 GLU A N 1
ATOM 1369 C CA . GLU A 1 179 ? -36.084 6.203 39.223 1.00 97.06 179 GLU A CA 1
ATOM 1370 C C . GLU A 1 179 ? -36.779 5.477 40.383 1.00 97.06 179 GLU A C 1
ATOM 1372 O O . GLU A 1 179 ? -37.565 6.081 41.108 1.00 97.06 179 GLU A O 1
ATOM 1377 N N . LYS A 1 180 ? -36.402 4.227 40.673 1.00 96.50 180 LYS A N 1
ATOM 1378 C CA . LYS A 1 180 ? -36.920 3.496 41.846 1.00 96.50 180 LYS A CA 1
ATOM 1379 C C . LYS A 1 180 ? -36.598 4.193 43.164 1.00 96.50 180 LYS A C 1
ATOM 1381 O O . LYS A 1 180 ? -37.437 4.249 44.059 1.00 96.50 180 LYS A O 1
ATOM 1386 N N . LEU A 1 181 ? -35.386 4.733 43.306 1.00 96.88 181 LEU A N 1
ATOM 1387 C CA . LEU A 1 181 ? -35.017 5.501 44.496 1.00 96.88 181 LEU A CA 1
ATOM 1388 C C . LEU A 1 181 ? -35.901 6.746 44.638 1.00 96.88 181 LEU A C 1
ATOM 1390 O O . LEU A 1 181 ? -36.352 7.049 45.740 1.00 96.88 181 LEU A O 1
ATOM 1394 N N . ARG A 1 182 ? -36.188 7.433 43.528 1.00 97.12 182 ARG A N 1
ATOM 1395 C CA . ARG A 1 182 ? -37.100 8.578 43.503 1.00 97.12 182 ARG A CA 1
ATOM 1396 C C . ARG A 1 182 ? -38.512 8.190 43.947 1.00 97.12 182 ARG A C 1
ATOM 1398 O O . ARG A 1 182 ? -39.082 8.897 44.774 1.00 97.12 182 ARG A O 1
ATOM 1405 N N . GLU A 1 183 ? -39.057 7.080 43.452 1.00 96.75 183 GLU A N 1
ATOM 1406 C CA . GLU A 1 183 ? -40.368 6.565 43.878 1.00 96.75 183 GLU A CA 1
ATOM 1407 C C . GLU A 1 183 ? -40.408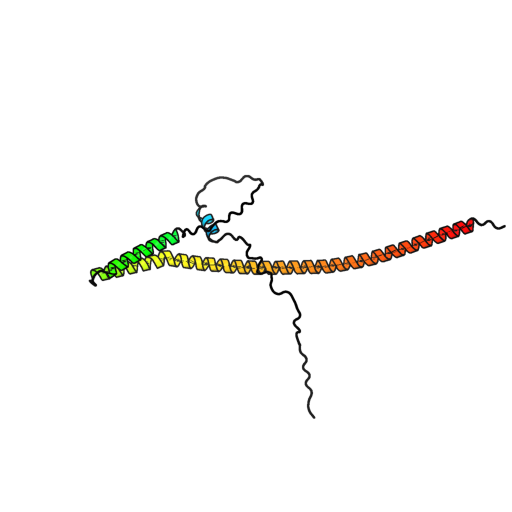 6.290 45.388 1.00 96.75 183 GLU A C 1
ATOM 1409 O O . GLU A 1 183 ? -41.352 6.690 46.069 1.00 96.75 183 GLU A O 1
ATOM 1414 N N . VAL A 1 184 ? -39.356 5.667 45.933 1.00 96.69 184 VAL A N 1
ATOM 1415 C CA . VAL A 1 184 ? -39.236 5.418 47.378 1.00 96.69 184 VAL A CA 1
ATOM 1416 C C . VAL A 1 184 ? -39.199 6.728 48.165 1.00 96.69 184 VAL A C 1
ATOM 1418 O O . VAL A 1 184 ? -39.890 6.839 49.176 1.00 96.69 184 VAL A O 1
ATOM 1421 N N . CYS A 1 185 ? -38.436 7.729 47.716 1.00 96.38 185 CYS A N 1
ATOM 1422 C CA . CYS A 1 185 ? -38.395 9.036 48.374 1.00 96.38 185 CYS A CA 1
ATOM 1423 C C . CYS A 1 185 ? -39.777 9.702 48.418 1.00 96.38 185 CYS A C 1
ATOM 1425 O O . CYS A 1 185 ? -40.175 10.173 49.481 1.00 96.38 185 CYS A O 1
ATOM 1427 N N . LEU A 1 186 ? -40.525 9.678 47.310 1.00 96.12 186 LEU A N 1
ATOM 1428 C CA . LEU A 1 186 ? -41.886 10.225 47.256 1.00 96.12 186 LEU A CA 1
ATOM 1429 C C . LEU A 1 186 ? -42.847 9.475 48.190 1.00 96.12 186 LEU A C 1
ATOM 1431 O O . LEU A 1 186 ? -43.663 10.096 48.865 1.00 96.12 186 LEU A O 1
ATOM 1435 N N . LEU A 1 187 ? -42.739 8.145 48.271 1.00 95.69 187 LEU A N 1
ATOM 1436 C CA . LEU A 1 187 ? -43.549 7.343 49.192 1.00 95.69 187 LEU A CA 1
ATOM 1437 C C . LEU A 1 187 ? -43.246 7.694 50.658 1.00 95.69 187 LEU A C 1
ATOM 1439 O O . LEU A 1 187 ? -44.159 7.821 51.472 1.00 95.69 187 LEU A O 1
ATOM 1443 N N . VAL A 1 188 ? -41.965 7.851 51.003 1.00 95.75 188 VAL A N 1
ATOM 1444 C CA . VAL A 1 188 ? -41.537 8.241 52.355 1.00 95.75 188 VAL A CA 1
ATOM 1445 C C . VAL A 1 188 ? -42.060 9.632 52.711 1.00 95.75 188 VAL A C 1
ATOM 1447 O O . VAL A 1 188 ? -42.534 9.822 53.829 1.00 95.75 188 VAL A O 1
ATOM 1450 N N . GLU A 1 189 ? -42.019 10.577 51.771 1.00 94.38 189 GLU A N 1
ATOM 1451 C CA . GLU A 1 189 ? -42.572 11.923 51.950 1.00 94.38 189 GLU A CA 1
ATOM 1452 C C . GLU A 1 189 ? -44.084 11.872 52.225 1.00 94.38 189 GLU A C 1
ATOM 1454 O O . GLU A 1 189 ? -44.533 12.404 53.238 1.00 94.38 189 GLU A O 1
ATOM 1459 N N . GLN A 1 190 ? -44.849 11.114 51.431 1.00 92.44 190 GLN A N 1
ATOM 1460 C CA . GLN A 1 190 ? -46.291 10.914 51.646 1.00 92.44 190 GLN A CA 1
ATOM 1461 C C . GLN A 1 190 ? -46.622 10.275 53.002 1.00 92.44 190 GLN A C 1
ATOM 1463 O O . GLN A 1 190 ? -47.579 10.674 53.667 1.00 92.44 190 GLN A O 1
ATOM 1468 N N . ILE A 1 191 ? -45.848 9.273 53.434 1.00 93.31 191 ILE A N 1
ATOM 1469 C CA . ILE A 1 191 ? -46.028 8.655 54.756 1.00 93.31 191 ILE A CA 1
ATOM 1470 C C . ILE A 1 191 ? -45.721 9.674 55.859 1.00 93.31 191 ILE A C 1
ATOM 1472 O O . ILE A 1 191 ? -46.450 9.736 56.849 1.00 93.31 191 ILE A O 1
ATOM 1476 N N . GLY A 1 192 ? -44.670 10.479 55.688 1.00 91.50 192 GLY A N 1
ATOM 1477 C CA . GLY A 1 192 ? -44.325 11.565 56.602 1.00 91.50 192 GLY A CA 1
ATOM 1478 C C . GLY A 1 192 ? -45.467 12.567 56.758 1.00 91.50 192 GLY A C 1
ATOM 1479 O O . GLY A 1 192 ? -45.887 12.837 57.884 1.00 91.50 192 GLY A O 1
ATOM 1480 N N . GLU A 1 193 ? -46.028 13.040 55.642 1.00 91.31 193 GLU A N 1
ATOM 1481 C CA . GLU A 1 193 ? -47.195 13.930 55.628 1.00 91.31 193 GLU A CA 1
ATOM 1482 C C . GLU A 1 193 ? -48.407 13.296 56.330 1.00 91.31 193 GLU A C 1
ATOM 1484 O O . GLU A 1 193 ? -49.053 13.936 57.161 1.00 91.31 193 GLU A O 1
ATOM 1489 N N . PHE A 1 194 ? -48.695 12.018 56.064 1.00 86.06 194 PHE A N 1
ATOM 1490 C CA . PHE A 1 194 ? -49.812 11.307 56.691 1.00 86.06 194 PHE A CA 1
ATOM 1491 C C . PHE A 1 194 ? -49.655 11.176 58.213 1.00 86.06 194 PHE A C 1
ATOM 1493 O O . PHE A 1 194 ? -50.611 11.395 58.966 1.00 86.06 194 PHE A O 1
ATOM 1500 N N . VAL A 1 195 ? -48.454 10.826 58.687 1.00 87.56 195 VAL A N 1
ATOM 1501 C CA . VAL A 1 195 ? -48.153 10.726 60.125 1.00 87.56 195 VAL A CA 1
ATOM 1502 C C . VAL A 1 195 ? -48.294 12.090 60.795 1.00 87.56 195 VAL A C 1
ATOM 1504 O O . VAL A 1 195 ? -48.862 12.175 61.885 1.00 87.56 195 VAL A O 1
ATOM 1507 N N . GLN A 1 196 ? -47.840 13.154 60.133 1.00 85.00 196 GLN A N 1
ATOM 1508 C CA . GLN A 1 196 ? -47.956 14.513 60.646 1.00 85.00 196 GLN A CA 1
ATOM 1509 C C . GLN A 1 196 ? -49.424 14.943 60.781 1.00 85.00 196 GLN A C 1
ATOM 1511 O O . GLN A 1 196 ? -49.835 15.326 61.877 1.00 85.00 196 GLN A O 1
ATOM 1516 N N . MET A 1 197 ? -50.249 14.752 59.742 1.00 81.25 197 MET A N 1
ATOM 1517 C CA . MET A 1 197 ? -51.693 15.033 59.811 1.00 81.25 197 MET A CA 1
ATOM 1518 C C . MET A 1 197 ? -52.404 14.209 60.895 1.00 81.25 197 MET A C 1
ATOM 1520 O O . MET A 1 197 ? -53.293 14.708 61.581 1.00 81.25 197 MET A O 1
ATOM 1524 N N . SER A 1 198 ? -51.998 12.950 61.086 1.00 76.00 198 SER A N 1
ATOM 1525 C CA . SER A 1 198 ? -52.577 12.071 62.112 1.00 76.00 198 SER A CA 1
ATOM 1526 C C . SER A 1 198 ? -52.224 12.512 63.536 1.00 76.00 198 SER A C 1
ATOM 1528 O O . SER A 1 198 ? -52.998 12.281 64.461 1.00 76.00 198 SER A O 1
ATOM 1530 N N . SER A 1 199 ? -51.066 13.151 63.726 1.00 72.06 199 SER A N 1
ATOM 1531 C CA . SER A 1 199 ? -50.643 13.701 65.020 1.00 72.06 199 SER A CA 1
ATOM 1532 C C . SER A 1 199 ? -51.299 15.044 65.361 1.00 72.06 199 SER A C 1
ATOM 1534 O O . SER A 1 199 ? -51.380 15.407 66.533 1.00 72.06 199 SER A O 1
ATOM 1536 N N . GLU A 1 200 ? -51.804 15.756 64.351 1.00 63.69 200 GLU A N 1
ATOM 1537 C CA . GLU A 1 200 ? -52.475 17.051 64.495 1.00 63.69 200 GLU A CA 1
ATOM 1538 C C . GLU A 1 200 ? -53.991 16.940 64.714 1.00 63.69 200 GLU A C 1
ATOM 1540 O O . GLU A 1 200 ? -54.629 17.963 64.936 1.00 63.69 200 GLU A O 1
ATOM 1545 N N . SER A 1 201 ? -54.572 15.732 64.709 1.00 53.03 201 SER A N 1
ATOM 1546 C CA . SER A 1 201 ? -55.973 15.491 65.084 1.00 53.03 201 SER A CA 1
ATOM 1547 C C . SER A 1 201 ? -56.073 15.195 66.591 1.00 53.03 201 SER A C 1
ATOM 1549 O O . SER A 1 201 ? -55.841 14.051 66.993 1.00 53.03 201 SER A O 1
ATOM 1551 N N . PRO A 1 202 ? -56.428 16.162 67.463 1.00 47.38 202 PRO A N 1
ATOM 1552 C CA . PRO A 1 202 ? -56.677 15.879 68.868 1.00 47.38 202 PRO A CA 1
ATOM 1553 C C . PRO A 1 202 ? -58.047 15.206 68.969 1.00 47.38 202 PRO A C 1
ATOM 1555 O O . PRO A 1 202 ? -59.015 15.677 68.375 1.00 47.38 202 PRO A O 1
ATOM 1558 N N . GLY A 1 203 ? -58.131 14.101 69.708 1.00 49.53 203 GLY A N 1
ATOM 1559 C CA . GLY A 1 203 ? -59.420 13.511 70.057 1.00 49.53 203 GLY A CA 1
ATOM 1560 C C . GLY A 1 203 ? -60.306 14.550 70.747 1.00 49.53 203 GLY A C 1
ATOM 1561 O O . GLY A 1 203 ? -59.914 15.095 71.781 1.00 49.53 203 GLY A O 1
ATOM 1562 N N . GLU A 1 204 ? -61.455 14.827 70.129 1.00 41.72 204 GLU A N 1
ATOM 1563 C CA . GLU A 1 204 ? -62.633 15.419 70.776 1.00 41.72 204 GLU A CA 1
ATOM 1564 C C . GLU A 1 204 ? -63.207 14.485 71.849 1.00 41.72 204 GLU A C 1
ATOM 1566 O O . GLU A 1 204 ? -63.164 13.243 71.658 1.00 41.72 204 GLU A O 1
#

Foldseek 3Di:
DDDDDDDDDDDDPPDDDDDDPVPVPVVPPPDDPPVNVVVVVPPPPDDDDDDDDDDDDDDDDDPPPPPPPPPPDPLRVVVVVVVVVLVVVVVVLVPDPPDPVSVVVVVVSVVVVVVCCVPPPVVVVVVVVVVVVVVVVVVVVVVVVVVVVVVVVVVVVVVVVVVVVVVVVVVVVVVVVVVVVVVVVVVVVVVVVVVVVVVPDDDD